Protein AF-A0AAD3NXK5-F1 (afdb_monomer_lite)

pLDDT: mean 83.73, std 14.08, range [37.53, 97.31]

Organism: NCBI:txid135740

Foldseek 3Di:
DDDDQKDQDLVVDDPVCSVQWDQDPVRITGGNDPPPCVPPVNVVVVVVVVVVVVVVVVVVVVVVVVVVVVVPDDPPDDPVVVVCCVPDDDPVVVVVVVVVVVVVVVVVVVVVVVVVVVVVVVVCVVVVVVVFLVQLLVQLLVLCVVLQFDPVCSVVVSVVCSVQWGWDADPVRDIAIWGQDPVGTHRSNVVVNVCCVPVVVVRGDDPPDDPPPDPPPPDPDDDDQFDCPDDPVSVVSNCCVVPVVVVD

Sequence (248 aa):
MAIKSTYASADDIPEALKDLYSEAPDGRFVLDIEDIDAHPKVRGVITANNENKRKAQERLAKIEEYEAKLASLPEDFDADEWERLKSGATPDEQIQTLRDQHARAIEAIKAKAKADADALTAQIAERDGYIDATTRDAALAAALDEAGFDPIHKPMLAKFLADQIKVKRTDDGKRVAFADTDLGEVSPLDFVKDFAGKAGKAYLAKATGPAATGSDRPGHRGQPQGDFGGSKEDRTKAIAARFPELGR

Secondary structure (DSSP, 8-state):
-PPPSEESSGGGS-GGGGGGEEE-TTS-EEE--TTGGGSHHHHHHHHHHHHHHHHHHHHHHHHHHHHHHHHHS-TT--HHHHHHHHHSS-HHHHHHHHHHHHHHHHHHHHHHHHHHHHHHHHHHHHHHHHHHHHHHHHHHHHHHHHTTB-TTTHHHHHHHHGGGEEEEE-TTS-EEEEEEETTEEE-HHHHHHHHHHTTTGGGBPP--SS-----------------TTS-HHHHHHHHHHH-GGG--

Structure (mmCIF, N/CA/C/O backbone):
data_AF-A0AAD3NXK5-F1
#
_entry.id   AF-A0AAD3NXK5-F1
#
loop_
_atom_site.group_PDB
_atom_site.id
_atom_site.type_symbol
_atom_site.label_atom_id
_atom_site.label_alt_id
_atom_site.label_comp_id
_atom_site.label_asym_id
_atom_site.label_entity_id
_atom_site.label_seq_id
_atom_site.pdbx_PDB_ins_code
_atom_site.Cartn_x
_atom_site.Cartn_y
_atom_site.Cartn_z
_atom_site.occupancy
_atom_site.B_iso_or_equiv
_atom_site.auth_seq_id
_atom_site.auth_comp_id
_atom_site.auth_asym_id
_atom_site.auth_atom_id
_atom_site.pdbx_PDB_model_num
ATOM 1 N N . MET A 1 1 ? -39.322 3.553 98.786 1.00 59.75 1 MET A N 1
ATOM 2 C CA . MET A 1 1 ? -38.023 4.083 98.315 1.00 59.75 1 MET A CA 1
ATOM 3 C C . MET A 1 1 ? -37.764 3.541 96.922 1.00 59.75 1 MET A C 1
ATOM 5 O O . MET A 1 1 ? -38.090 2.385 96.692 1.00 59.75 1 MET A O 1
ATOM 9 N N . ALA A 1 2 ? -37.237 4.353 96.006 1.00 72.69 2 ALA A N 1
ATOM 10 C CA . ALA A 1 2 ? -36.817 3.887 94.686 1.00 72.69 2 ALA A CA 1
ATOM 11 C C . ALA A 1 2 ? -35.314 3.573 94.724 1.00 72.69 2 ALA A C 1
ATOM 13 O O . ALA A 1 2 ? -34.529 4.423 95.139 1.00 72.69 2 ALA A O 1
ATOM 14 N N . ILE A 1 3 ? -34.932 2.360 94.323 1.00 83.62 3 ILE A N 1
ATOM 15 C CA . ILE A 1 3 ? -33.530 1.950 94.181 1.00 83.62 3 ILE A CA 1
ATOM 16 C C . ILE A 1 3 ? -33.015 2.509 92.846 1.00 83.62 3 ILE A C 1
ATOM 18 O O . ILE A 1 3 ? -33.687 2.365 91.823 1.00 83.62 3 ILE A O 1
ATOM 22 N N . LYS A 1 4 ? -31.859 3.187 92.844 1.00 86.31 4 LYS A N 1
ATOM 23 C CA . LYS A 1 4 ? -31.250 3.713 91.609 1.00 86.31 4 LYS A CA 1
ATOM 24 C C . LYS A 1 4 ? -30.480 2.605 90.894 1.00 86.31 4 LYS A C 1
ATOM 26 O O . LYS A 1 4 ? -29.799 1.821 91.536 1.00 86.31 4 LYS A O 1
ATOM 31 N N . SER A 1 5 ? -30.524 2.560 89.568 1.00 84.31 5 SER A N 1
ATOM 32 C CA . SER A 1 5 ? -29.776 1.557 88.795 1.00 84.31 5 SER A CA 1
ATOM 33 C C . SER A 1 5 ? -28.261 1.786 88.797 1.00 84.31 5 SER A C 1
ATOM 35 O O . SER A 1 5 ? -27.508 0.835 88.619 1.00 84.31 5 SER A O 1
ATOM 37 N N . THR A 1 6 ? -27.811 3.033 88.975 1.00 89.44 6 THR A N 1
ATOM 38 C CA . THR A 1 6 ? -26.390 3.411 88.923 1.00 89.44 6 THR A CA 1
ATOM 39 C C . THR A 1 6 ? -26.058 4.553 89.885 1.00 89.44 6 THR A C 1
ATOM 41 O O . THR A 1 6 ? -26.859 5.484 90.021 1.00 89.44 6 THR A O 1
ATOM 44 N N . TYR A 1 7 ? -24.850 4.535 90.447 1.00 90.00 7 TYR A N 1
ATOM 45 C CA . TYR A 1 7 ? -24.244 5.607 91.242 1.00 90.00 7 TYR A CA 1
ATOM 46 C C . TYR A 1 7 ? -22.877 6.010 90.678 1.00 90.00 7 TYR A C 1
ATOM 48 O O . TYR A 1 7 ? -22.187 5.205 90.054 1.00 90.00 7 TYR A O 1
ATOM 56 N N . ALA A 1 8 ? -22.504 7.275 90.878 1.00 87.62 8 ALA A N 1
ATOM 57 C CA . ALA A 1 8 ? -21.222 7.816 90.424 1.00 87.62 8 ALA A CA 1
ATOM 58 C C . ALA A 1 8 ? -20.088 7.614 91.445 1.00 87.62 8 ALA A C 1
ATOM 60 O O . ALA A 1 8 ? -18.927 7.634 91.059 1.00 87.62 8 ALA A O 1
ATOM 61 N N . SER A 1 9 ? -20.418 7.417 92.726 1.00 86.62 9 SER A N 1
ATOM 62 C CA . SER A 1 9 ? -19.473 7.165 93.818 1.00 86.62 9 SER A CA 1
ATOM 63 C C . SER A 1 9 ? -20.056 6.150 94.807 1.00 86.62 9 SER A C 1
ATOM 65 O O . SER A 1 9 ? -21.275 6.097 94.989 1.00 86.62 9 SER A O 1
ATOM 67 N N . ALA A 1 10 ? -19.193 5.372 95.469 1.00 83.19 10 ALA A N 1
ATOM 68 C CA . ALA A 1 10 ? -19.579 4.404 96.499 1.00 83.19 10 ALA A CA 1
ATOM 69 C C . ALA A 1 10 ? -20.210 5.071 97.735 1.00 83.19 10 ALA A C 1
ATOM 71 O O . ALA A 1 10 ? -21.041 4.464 98.414 1.00 83.19 10 ALA A O 1
ATOM 72 N N . ASP A 1 11 ? -19.835 6.322 98.015 1.00 86.81 11 ASP A N 1
ATOM 73 C CA . ASP A 1 11 ? -20.327 7.084 99.169 1.00 86.81 11 ASP A CA 1
ATOM 74 C C . ASP A 1 11 ? -21.786 7.533 99.003 1.00 86.81 11 ASP A C 1
ATOM 76 O O . ASP A 1 11 ? -22.493 7.733 99.989 1.00 86.81 11 ASP A O 1
ATOM 80 N N . ASP A 1 12 ? -22.266 7.628 97.758 1.00 85.31 12 ASP A N 1
ATOM 81 C CA . ASP A 1 12 ? -23.649 8.003 97.446 1.00 85.31 12 ASP A CA 1
ATOM 82 C C . ASP A 1 12 ? -24.636 6.829 97.611 1.00 85.31 12 ASP A C 1
ATOM 84 O O . ASP A 1 12 ? -25.857 7.017 97.517 1.00 85.31 12 ASP A O 1
ATOM 88 N N . ILE A 1 13 ? -24.122 5.612 97.831 1.00 86.44 13 ILE A N 1
ATOM 89 C CA . ILE A 1 13 ? -24.913 4.391 97.993 1.00 86.44 13 ILE A CA 1
ATOM 90 C C . ILE A 1 13 ? -25.289 4.238 99.475 1.00 86.44 13 ILE A C 1
ATOM 92 O O . ILE A 1 13 ? -24.399 4.174 100.329 1.00 86.44 13 ILE A O 1
ATOM 96 N N . PRO A 1 14 ? -26.588 4.129 99.815 1.00 88.88 14 PRO A N 1
ATOM 97 C CA . PRO A 1 14 ? -27.009 3.840 101.184 1.00 88.88 14 PRO A CA 1
ATOM 98 C C . PRO A 1 14 ? -26.324 2.572 101.714 1.00 88.88 14 PRO A C 1
ATOM 100 O O . PRO A 1 14 ? -26.347 1.551 101.031 1.00 88.88 14 PRO A O 1
ATOM 103 N N . GLU A 1 15 ? -25.751 2.609 102.925 1.00 83.81 15 GLU A N 1
ATOM 104 C CA . GLU A 1 15 ? -24.940 1.497 103.467 1.00 83.81 15 GLU A CA 1
ATOM 105 C C . GLU A 1 15 ? -25.643 0.137 103.412 1.00 83.81 15 GLU A C 1
ATOM 107 O O . GLU A 1 15 ? -25.019 -0.855 103.057 1.00 83.81 15 GLU A O 1
ATOM 112 N N . ALA A 1 16 ? -26.954 0.102 103.668 1.00 84.25 16 ALA A N 1
ATOM 113 C CA . ALA A 1 16 ? -27.759 -1.119 103.630 1.00 84.25 16 ALA A CA 1
ATOM 114 C C . ALA A 1 16 ? -27.880 -1.770 102.235 1.00 84.25 16 ALA A C 1
ATOM 116 O O . ALA A 1 16 ? -28.416 -2.869 102.128 1.00 84.25 16 ALA A O 1
ATOM 117 N N . LEU A 1 17 ? -27.453 -1.084 101.170 1.00 84.94 17 LEU A N 1
ATOM 118 C CA . LEU A 1 17 ? -27.553 -1.542 99.783 1.00 84.94 17 LEU A CA 1
ATOM 119 C C . LEU A 1 17 ? -26.186 -1.694 99.100 1.00 84.94 17 LEU A C 1
ATOM 121 O O . LEU A 1 17 ? -26.169 -2.136 97.958 1.00 84.94 17 LEU A O 1
ATOM 125 N N . LYS A 1 18 ? -25.063 -1.349 99.753 1.00 84.38 18 LYS A N 1
ATOM 126 C CA . LYS A 1 18 ? -23.717 -1.365 99.138 1.00 84.38 18 LYS A CA 1
ATOM 127 C C . LYS A 1 18 ? -23.333 -2.731 98.564 1.00 84.38 18 LYS A C 1
ATOM 129 O O . LYS A 1 18 ? -22.793 -2.779 97.466 1.00 84.38 18 LYS A O 1
ATOM 134 N N . ASP A 1 19 ? -23.703 -3.811 99.247 1.00 88.00 19 ASP A N 1
ATOM 135 C CA . ASP A 1 19 ? -23.405 -5.187 98.823 1.00 88.00 19 ASP A CA 1
ATOM 136 C C . ASP A 1 19 ? -24.136 -5.609 97.534 1.00 88.00 19 ASP A C 1
ATOM 138 O O . ASP A 1 19 ? -23.777 -6.610 96.924 1.00 88.00 19 ASP A O 1
ATOM 142 N N . LEU A 1 20 ? -25.160 -4.857 97.110 1.00 86.94 20 LEU A N 1
ATOM 143 C CA . LEU A 1 20 ? -25.935 -5.127 95.895 1.00 86.94 20 LEU A CA 1
ATOM 144 C C . LEU A 1 20 ? -25.393 -4.384 94.662 1.00 86.94 20 LEU A C 1
ATOM 146 O O . LEU A 1 20 ? -26.018 -4.444 93.608 1.00 86.94 20 LEU A O 1
ATOM 150 N N . TYR A 1 21 ? -24.290 -3.635 94.768 1.00 90.50 21 TYR A N 1
ATOM 151 C CA . TYR A 1 21 ? -23.709 -2.886 93.648 1.00 90.50 21 TYR A CA 1
ATOM 152 C C . TYR A 1 21 ? -22.288 -3.356 93.338 1.00 90.50 21 TYR A C 1
ATOM 154 O O . TYR A 1 21 ? -21.453 -3.484 94.228 1.00 90.50 21 TYR A O 1
ATOM 162 N N . SER A 1 22 ? -21.996 -3.520 92.048 1.00 89.81 22 SER A N 1
ATOM 163 C CA . SER A 1 22 ? -20.664 -3.838 91.523 1.00 89.81 22 SER A CA 1
ATOM 164 C C . SER A 1 22 ? -20.056 -2.637 90.791 1.00 89.81 22 SER A C 1
ATOM 166 O O . SER A 1 22 ? -20.777 -1.882 90.130 1.00 89.81 22 SER A O 1
ATOM 168 N N . GLU A 1 23 ? -18.738 -2.457 90.881 1.00 90.75 23 GLU A N 1
ATOM 169 C CA . GLU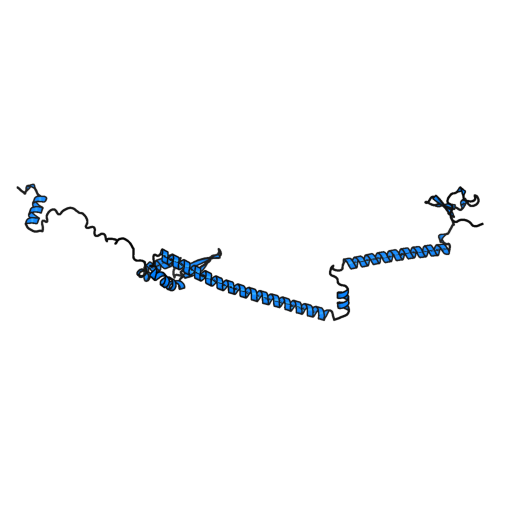 A 1 23 ? -18.017 -1.428 90.124 1.00 90.75 23 GLU A CA 1
ATOM 170 C C . GLU A 1 23 ? -17.860 -1.851 88.653 1.00 90.75 23 GLU A C 1
ATOM 172 O O . GLU A 1 23 ? -17.304 -2.906 88.342 1.00 90.75 23 GLU A O 1
ATOM 177 N N . ALA A 1 24 ? -18.372 -1.029 87.737 1.00 86.44 24 ALA A N 1
ATOM 178 C CA . ALA A 1 24 ? -18.244 -1.222 86.301 1.00 86.44 24 ALA A CA 1
ATOM 179 C C . ALA A 1 24 ? -16.900 -0.668 85.778 1.00 86.44 24 ALA A C 1
ATOM 181 O O . ALA A 1 24 ? -16.322 0.232 86.389 1.00 86.44 24 ALA A O 1
ATOM 182 N N . PRO A 1 25 ? -16.408 -1.131 84.609 1.00 86.06 25 PRO A N 1
ATOM 183 C CA . PRO A 1 25 ? -15.109 -0.715 84.058 1.00 86.06 25 PRO A CA 1
ATOM 184 C C . PRO A 1 25 ? -14.945 0.790 83.791 1.00 86.06 25 PRO A C 1
ATOM 186 O O . PRO A 1 25 ? -13.834 1.258 83.564 1.00 86.06 25 PRO A O 1
ATOM 189 N N . ASP A 1 26 ? -16.041 1.545 83.773 1.00 84.62 26 ASP A N 1
ATOM 190 C CA . ASP A 1 26 ? -16.066 2.996 83.592 1.00 84.62 26 ASP A CA 1
ATOM 191 C C . ASP A 1 26 ? -16.072 3.780 84.921 1.00 84.62 26 ASP A C 1
ATOM 193 O O . ASP A 1 26 ? -16.275 4.995 84.911 1.00 84.62 26 ASP A O 1
ATOM 197 N N . GLY A 1 27 ? -15.845 3.100 86.053 1.00 84.19 27 GLY A N 1
ATOM 198 C CA . GLY A 1 27 ? -15.751 3.686 87.394 1.00 84.19 27 GLY A CA 1
ATOM 199 C C . GLY A 1 27 ? -17.100 4.007 88.047 1.00 84.19 27 GLY A C 1
ATOM 200 O O . GLY A 1 27 ? -17.136 4.686 89.071 1.00 84.19 27 GLY A O 1
ATOM 201 N N . ARG A 1 28 ? -18.224 3.565 87.462 1.00 89.31 28 ARG A N 1
ATOM 202 C CA . ARG A 1 28 ? -19.571 3.724 88.041 1.00 89.31 28 ARG A CA 1
ATOM 203 C C . ARG A 1 28 ? -19.987 2.481 88.821 1.00 89.31 28 ARG A C 1
ATOM 205 O O . ARG A 1 28 ? -19.632 1.368 88.458 1.00 89.31 28 ARG A O 1
ATOM 212 N N . PHE A 1 29 ? -20.827 2.655 89.837 1.00 88.81 29 PHE A N 1
ATOM 213 C CA . PHE A 1 29 ? -21.397 1.545 90.605 1.00 88.81 29 PHE A CA 1
ATOM 214 C C . PHE A 1 29 ? -22.769 1.177 90.041 1.00 88.81 29 PHE A C 1
ATOM 216 O O . PHE A 1 29 ? -23.682 2.007 90.033 1.00 88.81 29 PHE A O 1
ATOM 223 N N . VAL A 1 30 ? -22.924 -0.052 89.552 1.00 89.38 30 VAL A N 1
ATOM 224 C CA . VAL A 1 30 ? -24.146 -0.554 88.906 1.00 89.38 30 VAL A CA 1
ATOM 225 C C . VAL A 1 30 ? -24.790 -1.609 89.796 1.00 89.38 30 VAL A C 1
ATOM 227 O O . VAL A 1 30 ? -24.086 -2.414 90.397 1.00 89.38 30 VAL A O 1
ATOM 230 N N . LEU A 1 31 ? -26.119 -1.574 89.900 1.00 88.88 31 LEU A N 1
ATOM 231 C CA . LEU A 1 31 ? -26.882 -2.553 90.672 1.00 88.88 31 LEU A CA 1
ATOM 232 C C . LEU A 1 31 ? -26.683 -3.949 90.064 1.00 88.88 31 LEU A C 1
ATOM 234 O O . LEU A 1 31 ? -27.050 -4.169 88.907 1.00 88.88 31 LEU A O 1
ATOM 238 N N . ASP A 1 32 ? -26.118 -4.860 90.847 1.00 86.44 32 ASP A N 1
ATOM 239 C CA . ASP A 1 32 ? -25.864 -6.243 90.466 1.00 86.44 32 ASP A CA 1
ATOM 240 C C . ASP A 1 32 ? -27.128 -7.070 90.726 1.00 86.44 32 ASP A C 1
ATOM 242 O O . ASP A 1 32 ? -27.496 -7.367 91.865 1.00 86.44 32 ASP A O 1
ATOM 246 N N . ILE A 1 33 ? -27.871 -7.342 89.653 1.00 83.81 33 ILE A N 1
ATOM 247 C CA . ILE A 1 33 ? -29.109 -8.120 89.699 1.00 83.81 33 ILE A CA 1
ATOM 248 C C . ILE A 1 33 ? -28.807 -9.506 89.138 1.00 83.81 33 ILE A C 1
ATOM 250 O O . ILE A 1 33 ? -28.573 -9.656 87.936 1.00 83.81 33 ILE A O 1
ATOM 254 N N . GLU A 1 34 ? -28.895 -10.517 90.000 1.00 80.88 34 GLU A N 1
ATOM 255 C CA . GLU A 1 34 ? -28.838 -11.919 89.591 1.00 80.88 34 GLU A CA 1
ATOM 256 C C . GLU A 1 34 ? -29.950 -12.220 88.568 1.00 80.88 34 GLU A C 1
ATOM 258 O O . GLU A 1 34 ? -31.084 -11.749 88.692 1.00 80.88 34 GLU A O 1
ATOM 263 N N . ASP A 1 35 ? -29.614 -12.969 87.516 1.00 81.81 35 ASP A N 1
ATOM 264 C CA . ASP A 1 35 ? -30.526 -13.339 86.427 1.00 81.81 35 ASP A CA 1
ATOM 265 C C . ASP A 1 35 ? -31.182 -12.162 85.671 1.00 81.81 35 ASP A C 1
ATOM 267 O O . ASP A 1 35 ? -32.254 -12.309 85.068 1.00 81.81 35 ASP A O 1
ATOM 271 N N . ILE A 1 36 ? -30.535 -10.990 85.615 1.00 81.81 36 ILE A N 1
ATOM 272 C CA . ILE A 1 36 ? -31.040 -9.839 84.842 1.00 81.81 36 ILE A CA 1
ATOM 273 C C . ILE A 1 36 ? -31.304 -10.181 83.365 1.00 81.81 36 ILE A C 1
ATOM 275 O O . ILE A 1 36 ? -32.253 -9.667 82.767 1.00 81.81 36 ILE A O 1
ATOM 279 N N . ASP A 1 37 ? -30.544 -11.117 82.798 1.00 79.19 37 ASP A N 1
ATOM 280 C CA . ASP A 1 37 ? -30.716 -11.611 81.429 1.00 79.19 37 ASP A CA 1
ATOM 281 C C . ASP A 1 37 ? -32.006 -12.432 81.239 1.00 79.19 37 ASP A C 1
ATOM 283 O O . ASP A 1 37 ? -32.586 -12.449 80.146 1.00 79.19 37 ASP A O 1
ATOM 287 N N . ALA A 1 38 ? -32.506 -13.074 82.302 1.00 81.56 38 ALA A N 1
ATOM 288 C CA . ALA A 1 38 ? -33.772 -13.806 82.297 1.00 81.56 38 ALA A CA 1
ATOM 289 C C . ALA A 1 38 ? -34.990 -12.879 82.470 1.00 81.56 38 ALA A C 1
ATOM 291 O O . ALA A 1 38 ? -36.127 -13.294 82.212 1.00 81.56 38 ALA A O 1
ATOM 292 N N . HIS A 1 39 ? -34.778 -11.613 82.852 1.00 83.12 39 HIS A N 1
ATOM 293 C CA . HIS A 1 39 ? -35.858 -10.653 83.042 1.00 83.12 39 HIS A CA 1
ATOM 294 C C . HIS A 1 39 ? -36.613 -10.407 81.715 1.00 83.12 39 HIS A C 1
ATOM 296 O O . HIS A 1 39 ? -35.991 -10.046 80.707 1.00 83.12 39 HIS A O 1
ATOM 302 N N . PRO A 1 40 ? -37.962 -10.501 81.676 1.00 83.44 40 PRO A N 1
ATOM 303 C CA . PRO A 1 40 ? -38.738 -10.444 80.430 1.00 83.44 40 PRO A CA 1
ATOM 304 C C . PRO A 1 40 ? -38.468 -9.213 79.552 1.00 83.44 40 PRO A C 1
ATOM 306 O O . PRO A 1 40 ? -38.480 -9.306 78.325 1.00 83.44 40 PRO A O 1
ATOM 309 N N . LYS A 1 41 ? -38.189 -8.056 80.171 1.00 82.56 41 LYS A N 1
ATOM 310 C CA . LYS A 1 41 ? -37.876 -6.811 79.445 1.00 82.56 41 LYS A CA 1
ATOM 311 C C . LYS A 1 41 ? -36.455 -6.776 78.868 1.00 82.56 41 LYS A C 1
ATOM 313 O O . LYS A 1 41 ? -36.255 -6.147 77.836 1.00 82.56 41 LYS A O 1
ATOM 318 N N . VAL A 1 42 ? -35.488 -7.439 79.504 1.00 85.12 42 VAL A N 1
ATOM 319 C CA . VAL A 1 42 ? -34.075 -7.458 79.075 1.00 85.12 42 VAL A CA 1
ATOM 320 C C . VAL A 1 42 ? -33.871 -8.524 78.004 1.00 85.12 42 VAL A C 1
ATOM 322 O O . VAL A 1 42 ? -33.290 -8.247 76.955 1.00 85.12 42 VAL A O 1
ATOM 325 N N . ARG A 1 43 ? -34.483 -9.700 78.184 1.00 87.00 43 ARG A N 1
ATOM 326 C CA . ARG A 1 43 ? -34.476 -10.789 77.201 1.00 87.00 43 ARG A CA 1
ATOM 327 C C . ARG A 1 43 ? -34.964 -10.349 75.818 1.00 87.00 43 ARG A C 1
ATOM 329 O O . ARG A 1 43 ? -34.391 -10.754 74.805 1.00 87.00 43 ARG A O 1
ATOM 336 N N . GLY A 1 44 ? -35.992 -9.497 75.763 1.00 87.94 44 GLY A N 1
ATOM 337 C CA . GLY A 1 44 ? -36.482 -8.913 74.511 1.00 87.94 44 GLY A CA 1
ATOM 338 C C . GLY A 1 44 ? -35.431 -8.048 73.807 1.00 87.94 44 GLY A C 1
ATOM 339 O O . GLY A 1 44 ? -35.243 -8.170 72.598 1.00 87.94 44 GLY A O 1
ATOM 340 N N . VAL A 1 45 ? -34.691 -7.234 74.566 1.00 86.88 45 VAL A N 1
ATOM 341 C CA . VAL A 1 45 ? -33.614 -6.377 74.045 1.00 86.88 45 VAL A CA 1
ATOM 342 C C . VAL A 1 45 ? -32.422 -7.208 73.573 1.00 86.88 45 VAL A C 1
ATOM 344 O O . VAL A 1 45 ? -31.912 -6.956 72.484 1.00 86.88 45 VAL A O 1
ATOM 347 N N . ILE A 1 46 ? -32.014 -8.231 74.330 1.00 87.38 46 ILE A N 1
ATOM 348 C CA . ILE A 1 46 ? -30.929 -9.148 73.940 1.00 87.38 46 ILE A CA 1
ATOM 349 C C . ILE A 1 46 ? -31.289 -9.873 72.641 1.00 87.38 46 ILE A C 1
ATOM 351 O O . ILE A 1 46 ? -30.499 -9.895 71.698 1.00 87.38 46 ILE A O 1
ATOM 355 N N . THR A 1 47 ? -32.511 -10.407 72.558 1.00 88.31 47 THR A N 1
ATOM 356 C CA . THR A 1 47 ? -33.000 -11.105 71.360 1.00 88.31 47 THR A CA 1
ATOM 357 C C . THR A 1 47 ? -33.025 -10.168 70.151 1.00 88.31 47 THR A C 1
ATOM 359 O O . THR A 1 47 ? -32.520 -10.525 69.089 1.00 88.31 47 THR A O 1
ATOM 362 N N . ALA A 1 48 ? -33.541 -8.946 70.312 1.00 88.50 48 ALA A N 1
ATOM 363 C CA . ALA A 1 48 ? -33.561 -7.948 69.245 1.00 88.50 48 ALA A CA 1
ATOM 364 C C . ALA A 1 48 ? -32.149 -7.512 68.816 1.00 88.50 48 ALA A C 1
ATOM 366 O O . ALA A 1 48 ? -31.896 -7.337 67.627 1.00 88.50 48 ALA A O 1
ATOM 367 N N . ASN A 1 49 ? -31.214 -7.363 69.758 1.00 92.00 49 ASN A N 1
ATOM 368 C CA . ASN A 1 49 ? -29.826 -7.008 69.463 1.00 92.00 49 ASN A CA 1
ATOM 369 C C . ASN A 1 49 ? -29.123 -8.123 68.675 1.00 92.00 49 ASN A C 1
ATOM 371 O O . ASN A 1 49 ? -28.517 -7.851 67.641 1.00 92.00 49 ASN A O 1
ATOM 375 N N . ASN A 1 50 ? -29.276 -9.377 69.104 1.00 91.94 50 ASN A N 1
ATOM 376 C CA . ASN A 1 50 ? -28.717 -10.533 68.404 1.00 91.94 50 ASN A CA 1
ATOM 377 C C . ASN A 1 50 ? -29.297 -10.671 66.991 1.00 91.94 50 ASN A C 1
ATOM 379 O O . ASN A 1 50 ? -28.552 -10.886 66.036 1.00 91.94 50 ASN A O 1
ATOM 383 N N . GLU A 1 51 ? -30.603 -10.458 66.836 1.00 93.44 51 GLU A N 1
ATOM 384 C CA . GLU A 1 51 ? -31.256 -10.462 65.528 1.00 93.44 51 GLU A CA 1
ATOM 385 C C . GLU A 1 51 ? -30.774 -9.310 64.633 1.00 93.44 51 GLU A C 1
ATOM 387 O O . GLU A 1 51 ? -30.552 -9.494 63.436 1.00 93.44 51 GLU A O 1
ATOM 392 N N . ASN A 1 52 ? -30.550 -8.123 65.201 1.00 92.94 52 ASN A N 1
ATOM 393 C CA . ASN A 1 52 ? -29.994 -6.988 64.466 1.00 92.94 52 ASN A CA 1
ATOM 394 C C . ASN A 1 52 ? -28.545 -7.238 64.037 1.00 92.94 52 ASN A C 1
ATOM 396 O O . ASN A 1 52 ? -28.198 -6.934 62.898 1.00 92.94 52 ASN A O 1
ATOM 400 N N . LYS A 1 53 ? -27.715 -7.831 64.904 1.00 93.88 53 LYS A N 1
ATOM 401 C CA . LYS A 1 53 ? -26.346 -8.247 64.563 1.00 93.88 53 LYS A CA 1
ATOM 402 C C . LYS A 1 53 ? -26.347 -9.267 63.427 1.00 93.88 53 LYS A C 1
ATOM 404 O O . LYS A 1 53 ? -25.614 -9.088 62.459 1.00 93.88 53 LYS A O 1
ATOM 409 N N . ARG A 1 54 ? -27.223 -10.273 63.501 1.00 94.31 54 ARG A N 1
ATOM 410 C CA . ARG A 1 54 ? -27.406 -11.278 62.446 1.00 94.31 54 ARG A CA 1
ATOM 411 C C . ARG A 1 54 ? -27.795 -10.626 61.117 1.00 94.31 54 ARG A C 1
ATOM 413 O O . ARG A 1 54 ? -27.131 -10.843 60.111 1.00 94.31 54 ARG A O 1
ATOM 420 N N . LYS A 1 55 ? -28.806 -9.750 61.117 1.00 93.88 55 LYS A N 1
ATOM 421 C CA . LYS A 1 55 ? -29.230 -9.007 59.916 1.00 93.88 55 LYS A CA 1
ATOM 422 C C . LYS A 1 55 ? -28.139 -8.092 59.366 1.00 93.88 55 LYS A C 1
ATOM 424 O O . LYS A 1 55 ? -28.047 -7.929 58.153 1.00 93.88 55 LYS A O 1
ATOM 429 N N . ALA A 1 56 ? -27.341 -7.468 60.230 1.00 92.56 56 ALA A N 1
ATOM 430 C CA . ALA A 1 56 ? -26.224 -6.633 59.804 1.00 92.56 56 ALA A CA 1
ATOM 431 C C . ALA A 1 56 ? -25.157 -7.469 59.082 1.00 92.56 56 ALA A C 1
ATOM 433 O O . ALA A 1 56 ? -24.732 -7.085 57.996 1.00 92.56 56 ALA A O 1
ATOM 434 N N . GLN A 1 57 ? -24.801 -8.637 59.625 1.00 94.00 57 GLN A N 1
ATOM 435 C CA . GLN A 1 57 ? -23.877 -9.577 58.982 1.00 94.00 57 GLN A CA 1
ATOM 436 C C . GLN A 1 57 ? -24.419 -10.095 57.643 1.00 94.00 57 GLN A C 1
ATOM 438 O O . GLN A 1 57 ? -23.694 -10.104 56.654 1.00 94.00 57 GLN A O 1
ATOM 443 N N . GLU A 1 58 ? -25.705 -10.449 57.569 1.00 93.50 58 GLU A N 1
ATOM 444 C CA . GLU A 1 58 ? -26.338 -10.872 56.311 1.00 93.50 58 GLU A CA 1
ATOM 445 C C . GLU A 1 58 ? -26.329 -9.774 55.243 1.00 93.50 58 GLU A C 1
ATOM 447 O O . GLU A 1 58 ? -26.152 -10.056 54.059 1.00 93.50 58 GLU A O 1
ATOM 452 N N . ARG A 1 59 ? -26.544 -8.515 55.639 1.00 93.12 59 ARG A N 1
ATOM 453 C CA . ARG A 1 59 ? -26.469 -7.376 54.715 1.00 93.12 59 ARG A CA 1
ATOM 454 C C . ARG A 1 59 ? -25.045 -7.146 54.236 1.00 93.12 59 ARG A C 1
ATOM 456 O O . ARG A 1 59 ? -24.873 -6.900 53.051 1.00 93.12 59 ARG A O 1
ATOM 463 N N . LEU A 1 60 ? -24.061 -7.253 55.128 1.00 93.50 60 LEU A N 1
ATOM 464 C CA . LEU A 1 60 ? -22.650 -7.116 54.775 1.00 93.50 60 LEU A CA 1
ATOM 465 C C . LEU A 1 60 ? -22.245 -8.175 53.742 1.00 93.50 60 LEU A C 1
ATOM 467 O O . LEU A 1 60 ? -21.745 -7.823 52.682 1.00 93.50 60 LEU A O 1
ATOM 471 N N . ALA A 1 61 ? -22.587 -9.444 53.988 1.00 92.69 61 ALA A N 1
ATOM 472 C CA . ALA A 1 61 ? -22.307 -10.534 53.056 1.00 92.69 61 ALA A CA 1
ATOM 473 C C . ALA A 1 61 ? -22.966 -10.317 51.680 1.00 92.69 61 ALA A C 1
ATOM 475 O O . ALA A 1 61 ? -22.361 -10.587 50.649 1.00 92.69 61 ALA A O 1
ATOM 476 N N . LYS A 1 62 ? -24.196 -9.782 51.646 1.00 92.19 62 LYS A N 1
ATOM 477 C CA . LYS A 1 62 ? -24.870 -9.429 50.385 1.00 92.19 62 LYS A CA 1
ATOM 478 C C . LYS A 1 62 ? -24.206 -8.261 49.662 1.00 92.19 62 LYS A C 1
ATOM 480 O O . LYS A 1 62 ? -24.183 -8.261 48.439 1.00 92.19 62 LYS A O 1
ATOM 485 N N . ILE A 1 63 ? -23.712 -7.264 50.395 1.00 91.06 63 ILE A N 1
ATOM 486 C CA . ILE A 1 63 ? -22.975 -6.141 49.806 1.00 91.06 63 ILE A CA 1
ATOM 487 C C . ILE A 1 63 ? -21.691 -6.661 49.166 1.00 91.06 63 ILE A C 1
ATOM 489 O O . ILE A 1 63 ? -21.484 -6.404 47.989 1.00 91.06 63 ILE A O 1
ATOM 493 N N . GLU A 1 64 ? -20.908 -7.468 49.884 1.00 91.12 64 GLU A N 1
ATOM 494 C CA . GLU A 1 64 ? -19.687 -8.086 49.350 1.00 91.12 64 GLU A CA 1
ATOM 495 C C . GLU A 1 64 ? -19.982 -8.947 48.110 1.00 91.12 64 GLU A C 1
ATOM 497 O O . GLU A 1 64 ? -19.271 -8.875 47.109 1.00 91.12 64 GLU A O 1
ATOM 502 N N . GLU A 1 65 ? -21.074 -9.718 48.128 1.00 91.06 65 GLU A N 1
ATOM 503 C CA . GLU A 1 65 ? -21.518 -10.497 46.969 1.00 91.06 65 GLU A CA 1
ATOM 504 C C . GLU A 1 65 ? -21.886 -9.602 45.770 1.00 91.06 65 GLU A C 1
ATOM 506 O O . GLU A 1 65 ? -21.540 -9.919 44.629 1.00 91.06 65 GLU A O 1
ATOM 511 N N . TYR A 1 66 ? -22.591 -8.490 45.995 1.00 89.00 66 TYR A N 1
ATOM 512 C CA . TYR A 1 66 ? -22.960 -7.559 44.926 1.00 89.00 66 TYR A CA 1
ATOM 513 C C . TYR A 1 66 ? -21.772 -6.754 44.407 1.00 89.00 66 TYR A C 1
ATOM 515 O O . TYR A 1 66 ? -21.688 -6.545 43.201 1.00 89.00 66 TYR A O 1
ATOM 523 N N . GLU A 1 67 ? -20.845 -6.354 45.271 1.00 86.25 67 GLU A N 1
ATOM 524 C CA . GLU A 1 67 ? -19.599 -5.691 44.884 1.00 86.25 67 GLU A CA 1
ATOM 525 C C . GLU A 1 67 ? -18.722 -6.621 44.044 1.00 86.25 67 GLU A C 1
ATOM 527 O O . GLU A 1 67 ? -18.236 -6.211 42.992 1.00 86.25 67 GLU A O 1
ATOM 532 N N . ALA A 1 68 ? -18.592 -7.895 44.431 1.00 87.12 68 ALA A N 1
ATOM 533 C CA . ALA A 1 68 ? -17.875 -8.890 43.637 1.00 87.12 68 ALA A CA 1
ATOM 534 C C . ALA A 1 68 ? -18.522 -9.103 42.259 1.00 87.12 68 ALA A C 1
ATOM 536 O O . ALA A 1 68 ? -17.820 -9.219 41.253 1.00 87.12 68 ALA A O 1
ATOM 537 N N . LYS A 1 69 ? -19.861 -9.115 42.193 1.00 83.06 69 LYS A N 1
ATOM 538 C CA . LYS A 1 69 ? -20.585 -9.166 40.916 1.00 83.06 69 LYS A CA 1
ATOM 539 C C . LYS A 1 69 ? -20.319 -7.911 40.091 1.00 83.06 69 LYS A C 1
ATOM 541 O O . LYS A 1 69 ? -19.907 -8.059 38.950 1.00 83.06 69 LYS A O 1
ATOM 546 N N . LEU A 1 70 ? -20.466 -6.713 40.654 1.00 81.88 70 LEU A N 1
ATOM 547 C CA . LEU A 1 70 ? -20.189 -5.438 39.978 1.00 81.88 70 LEU A CA 1
ATOM 548 C C . LEU A 1 70 ? -18.758 -5.357 39.437 1.00 81.88 70 LEU A C 1
ATOM 550 O O . LEU A 1 70 ? -18.574 -4.972 38.291 1.00 81.88 70 LEU A O 1
ATOM 554 N N . ALA A 1 71 ? -17.762 -5.789 40.211 1.00 81.88 71 ALA A N 1
ATOM 555 C CA . ALA A 1 71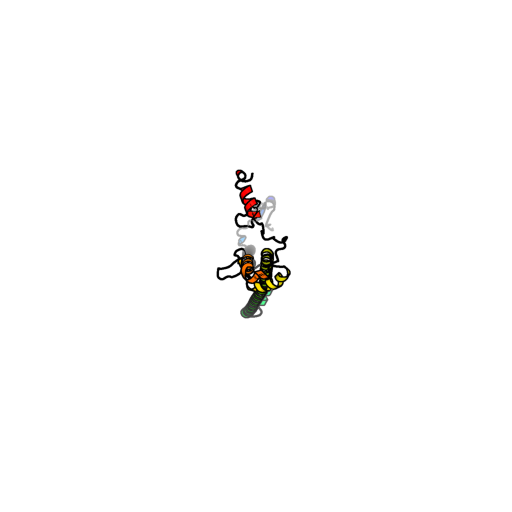 ? -16.363 -5.811 39.781 1.00 81.88 71 ALA A CA 1
ATOM 556 C C . ALA A 1 71 ? -16.087 -6.800 38.633 1.00 81.88 71 ALA A C 1
ATOM 558 O O . ALA A 1 71 ? -15.091 -6.663 37.928 1.00 81.88 71 ALA A O 1
ATOM 559 N N . SER A 1 72 ? -16.945 -7.809 38.449 1.00 79.31 72 SER A N 1
ATOM 560 C CA . SER A 1 72 ? -16.845 -8.763 37.338 1.00 79.31 72 SER A CA 1
ATOM 561 C C . SER A 1 72 ? -17.506 -8.279 36.044 1.00 79.31 72 SER A C 1
ATOM 563 O O . SER A 1 72 ? -17.322 -8.911 35.000 1.00 79.31 72 SER A O 1
ATOM 565 N N . LEU A 1 73 ? -18.285 -7.193 36.093 1.00 79.56 73 LEU A N 1
ATOM 566 C CA . LEU A 1 73 ? -18.878 -6.612 34.896 1.00 79.56 73 LEU A CA 1
ATOM 567 C C . LEU A 1 73 ? -17.803 -5.831 34.113 1.00 79.56 73 LEU A C 1
ATOM 569 O O . LEU A 1 73 ? -16.972 -5.160 34.725 1.00 79.56 73 LEU A O 1
ATOM 573 N N . PRO A 1 74 ? -17.802 -5.902 32.768 1.00 82.81 74 PRO A N 1
ATOM 574 C CA . PRO A 1 74 ? -16.940 -5.062 31.939 1.00 82.81 74 PRO A CA 1
ATOM 575 C C . PRO A 1 74 ? -17.158 -3.569 32.224 1.00 82.81 74 PRO A C 1
ATOM 577 O O . PRO A 1 74 ? -18.286 -3.161 32.492 1.00 82.81 74 PRO A O 1
ATOM 580 N N . GLU A 1 75 ? -16.105 -2.751 32.103 1.00 72.88 75 GLU A N 1
ATOM 581 C CA . GLU A 1 75 ? -16.187 -1.290 32.312 1.00 72.88 75 GLU A CA 1
ATOM 582 C C . GLU A 1 75 ? -17.200 -0.607 31.373 1.00 72.88 75 GLU A C 1
ATOM 584 O O . GLU A 1 75 ? -17.795 0.401 31.744 1.00 72.88 75 GLU A O 1
ATOM 589 N N . ASP A 1 76 ? -17.459 -1.205 30.206 1.00 74.62 76 ASP A N 1
ATOM 590 C CA . ASP A 1 76 ? -18.417 -0.726 29.202 1.00 74.62 76 ASP A CA 1
ATOM 591 C C . ASP A 1 76 ? -19.834 -1.326 29.360 1.00 74.62 76 ASP A C 1
ATOM 593 O O . ASP A 1 76 ? -20.620 -1.328 28.412 1.00 74.62 76 ASP A O 1
ATOM 597 N N . PHE A 1 77 ? -20.183 -1.910 30.514 1.00 77.88 77 PHE A N 1
ATOM 598 C CA . PHE A 1 77 ? -21.520 -2.478 30.716 1.00 77.88 77 PHE A CA 1
ATOM 599 C C . PHE A 1 77 ? -22.594 -1.385 30.836 1.00 77.88 77 PHE A C 1
ATOM 601 O O . PHE A 1 77 ? -22.638 -0.645 31.820 1.00 77.88 77 PHE A O 1
ATOM 608 N N . ASP A 1 78 ? -23.515 -1.350 29.872 1.00 78.94 78 ASP A N 1
ATOM 609 C CA . ASP A 1 78 ? -24.690 -0.477 29.878 1.00 78.94 78 ASP A CA 1
ATOM 610 C C . ASP A 1 78 ? -25.945 -1.253 30.329 1.00 78.94 78 ASP A C 1
ATOM 612 O O . ASP A 1 78 ? -26.416 -2.191 29.673 1.00 78.94 78 ASP A O 1
ATOM 616 N N . ALA A 1 79 ? -26.488 -0.862 31.486 1.00 77.06 79 ALA A N 1
ATOM 617 C CA . ALA A 1 79 ? -27.680 -1.474 32.069 1.00 77.06 79 ALA A CA 1
ATOM 618 C C . ALA A 1 79 ? -28.946 -1.217 31.232 1.00 77.06 79 ALA A C 1
ATOM 620 O O . ALA A 1 79 ? -29.799 -2.104 31.135 1.00 77.06 79 ALA A O 1
ATOM 621 N N . ASP A 1 80 ? -29.042 -0.051 30.589 1.00 73.44 80 ASP A N 1
ATOM 622 C CA . ASP A 1 80 ? -30.174 0.317 29.741 1.00 73.44 80 ASP A CA 1
ATOM 623 C C . ASP A 1 80 ? -30.125 -0.475 28.424 1.00 73.44 80 ASP A C 1
ATOM 625 O O . ASP A 1 80 ? -31.156 -0.943 27.927 1.00 73.44 80 ASP A O 1
ATOM 629 N N . GLU A 1 81 ? -28.923 -0.720 27.885 1.00 66.31 81 GLU A N 1
ATOM 630 C CA . GLU A 1 81 ? -28.730 -1.598 26.726 1.00 66.31 81 GLU A CA 1
ATOM 631 C C . GLU A 1 81 ? -29.063 -3.061 27.057 1.00 66.31 81 GLU A C 1
ATOM 633 O O . GLU A 1 81 ? -29.704 -3.747 26.253 1.00 66.31 81 GLU A O 1
ATOM 638 N N . TRP A 1 82 ? -28.723 -3.530 28.263 1.00 70.44 82 TRP A N 1
ATOM 639 C CA . TRP A 1 82 ? -29.084 -4.868 28.735 1.00 70.44 82 TRP A CA 1
ATOM 640 C C . TRP A 1 82 ? -30.597 -5.043 28.918 1.00 70.44 82 TRP A C 1
ATOM 642 O O . TRP A 1 82 ? -31.159 -6.055 28.489 1.00 70.44 82 TRP A O 1
ATOM 652 N N . GLU A 1 83 ? -31.289 -4.064 29.505 1.00 71.12 83 GLU A N 1
ATOM 653 C CA . GLU A 1 83 ? -32.750 -4.100 29.616 1.00 71.12 83 GLU A CA 1
ATOM 654 C C . GLU A 1 83 ? -33.429 -3.999 28.247 1.00 71.12 83 GLU A C 1
ATOM 656 O O . GLU A 1 83 ? -34.417 -4.701 28.005 1.00 71.12 83 GLU A O 1
ATOM 661 N N . ARG A 1 84 ? -32.872 -3.222 27.308 1.00 68.44 84 ARG A N 1
ATOM 662 C CA . ARG A 1 84 ? -33.334 -3.179 25.913 1.00 68.44 84 ARG A CA 1
ATOM 663 C C . ARG A 1 84 ? -33.179 -4.538 25.222 1.00 68.44 84 ARG A C 1
ATOM 665 O O . ARG A 1 84 ? -34.125 -5.003 24.591 1.00 68.44 84 ARG A O 1
ATOM 672 N N . LEU A 1 85 ? -32.029 -5.195 25.388 1.00 61.56 85 LEU A N 1
ATOM 673 C CA . LEU A 1 85 ? -31.746 -6.543 24.872 1.00 61.56 85 LEU A CA 1
ATOM 674 C C . LEU A 1 85 ? -32.649 -7.616 25.496 1.00 61.56 85 LEU A C 1
ATOM 676 O O . LEU A 1 85 ? -33.013 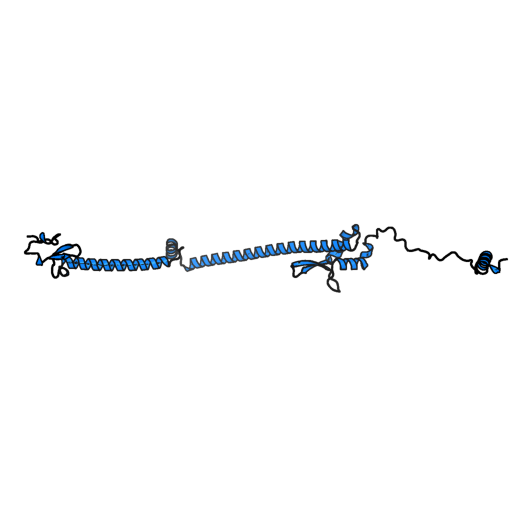-8.588 24.839 1.00 61.56 85 LEU A O 1
ATOM 680 N N . LYS A 1 86 ? -33.033 -7.443 26.763 1.00 66.06 86 LYS A N 1
ATOM 681 C CA . LYS A 1 86 ? -33.914 -8.369 27.482 1.00 66.06 86 LYS A CA 1
ATOM 682 C C . LYS A 1 86 ? -35.398 -8.166 27.157 1.00 66.06 86 LYS A C 1
ATOM 684 O O . LYS A 1 86 ? -36.172 -9.116 27.264 1.00 66.06 86 LYS A O 1
ATOM 689 N N . SER A 1 87 ? -35.802 -6.946 26.802 1.00 66.44 87 SER A N 1
ATOM 690 C CA . SER A 1 87 ? -37.207 -6.561 26.596 1.00 66.44 87 SER A CA 1
ATOM 691 C C . SER A 1 87 ? -37.653 -6.513 25.130 1.00 66.44 87 SER A C 1
ATOM 693 O O . SER A 1 87 ? -38.859 -6.518 24.880 1.00 66.44 87 SER A O 1
ATOM 695 N N . GLY A 1 88 ? -36.734 -6.511 24.155 1.00 57.03 88 GLY A N 1
ATOM 696 C CA . GLY A 1 88 ? -37.088 -6.368 22.742 1.00 57.03 88 GLY A CA 1
ATOM 697 C C . GLY A 1 88 ? -36.117 -7.038 21.766 1.00 57.03 88 GLY A C 1
ATOM 698 O O . GLY A 1 88 ? -34.963 -6.639 21.655 1.00 57.03 88 GLY A O 1
ATOM 699 N N . ALA A 1 89 ? -36.674 -7.963 20.974 1.00 51.12 89 ALA A N 1
ATOM 700 C CA . ALA A 1 89 ? -36.063 -8.847 19.971 1.00 51.12 89 ALA A CA 1
ATOM 701 C C . ALA A 1 89 ? -35.359 -10.086 20.540 1.00 51.12 89 ALA A C 1
ATOM 703 O O . ALA A 1 89 ? -34.635 -10.034 21.529 1.00 51.12 89 ALA A O 1
ATOM 704 N N . THR A 1 90 ? -35.594 -11.231 19.898 1.00 58.59 90 THR A N 1
ATOM 705 C CA . THR A 1 90 ? -34.880 -12.461 20.241 1.00 58.59 90 THR A CA 1
ATOM 706 C C . THR A 1 90 ? -33.372 -12.227 20.056 1.00 58.59 90 THR A C 1
ATOM 708 O O . THR A 1 90 ? -32.979 -11.634 19.046 1.00 58.59 90 THR A O 1
ATOM 711 N N . PRO A 1 91 ? -32.511 -12.661 21.000 1.00 60.69 91 PRO A N 1
ATOM 712 C CA . PRO A 1 91 ? -31.059 -12.493 20.894 1.00 60.69 91 PRO A CA 1
ATOM 713 C C . PRO A 1 91 ? -30.496 -12.959 19.545 1.00 60.69 91 PRO A C 1
ATOM 715 O O . PRO A 1 91 ? -29.554 -12.365 19.027 1.00 60.69 91 PRO A O 1
ATOM 718 N N . ASP A 1 92 ? -31.122 -13.967 18.937 1.00 63.84 92 ASP A N 1
ATOM 719 C CA . ASP A 1 92 ? -30.703 -14.528 17.658 1.00 63.84 92 ASP A CA 1
ATOM 720 C C . ASP A 1 92 ? -30.851 -13.551 16.480 1.00 63.84 92 ASP A C 1
ATOM 722 O O . ASP A 1 92 ? -29.923 -13.443 15.684 1.00 63.84 92 ASP A O 1
ATOM 726 N N . GLU A 1 93 ? -31.933 -12.772 16.379 1.00 69.00 93 GLU A N 1
ATOM 727 C CA . GLU A 1 93 ? -32.144 -11.848 15.249 1.00 69.00 93 GLU A CA 1
ATOM 728 C C . GLU A 1 93 ? -31.193 -10.639 15.294 1.00 69.00 93 GLU A C 1
ATOM 730 O O . GLU A 1 93 ? -30.653 -10.218 14.266 1.00 69.00 93 GLU A O 1
ATOM 735 N N . GLN A 1 94 ? -30.917 -10.094 16.483 1.00 67.00 94 GLN A N 1
ATOM 736 C CA . GLN A 1 94 ? -29.944 -9.005 16.631 1.00 67.00 94 GLN A CA 1
ATOM 737 C C . GLN A 1 94 ? -28.508 -9.492 16.406 1.00 67.00 94 GLN A C 1
ATOM 739 O O . GLN A 1 94 ? -27.745 -8.837 15.698 1.00 67.00 94 GLN A O 1
ATOM 744 N N . ILE A 1 95 ? -28.151 -10.680 16.906 1.00 73.56 95 ILE A N 1
ATOM 745 C CA . ILE A 1 95 ? -26.856 -11.307 16.606 1.00 73.56 95 ILE A CA 1
ATOM 746 C C . ILE A 1 95 ? -26.720 -11.564 15.100 1.00 73.56 95 ILE A C 1
ATOM 748 O O . ILE A 1 95 ? -25.643 -11.370 14.534 1.00 73.56 95 ILE A O 1
ATOM 752 N N . GLN A 1 96 ? -27.797 -11.974 14.432 1.00 80.25 96 GLN A N 1
ATOM 753 C CA . GLN A 1 96 ? -27.792 -12.260 13.001 1.00 80.25 96 GLN A CA 1
ATOM 754 C C . GLN A 1 96 ? -27.646 -10.985 12.164 1.00 80.25 96 GLN A C 1
ATOM 756 O O . GLN A 1 96 ? -26.806 -10.947 11.268 1.00 80.25 96 GLN A O 1
ATOM 761 N N . THR A 1 97 ? -28.338 -9.898 12.518 1.00 82.06 97 THR A N 1
ATOM 762 C CA . THR A 1 97 ? -28.135 -8.595 11.859 1.00 82.06 97 THR A CA 1
ATOM 763 C C . THR A 1 97 ? -26.733 -8.027 12.085 1.00 82.06 97 THR A C 1
ATOM 765 O O . THR A 1 97 ? -26.139 -7.515 11.134 1.00 82.06 97 THR A O 1
ATOM 768 N N . LEU A 1 98 ? -26.157 -8.166 13.286 1.00 83.75 98 LEU A N 1
ATOM 769 C CA . LEU A 1 98 ? -24.776 -7.750 13.549 1.00 83.75 98 LEU A CA 1
ATOM 770 C C . LEU A 1 98 ? -23.784 -8.575 12.716 1.00 83.75 98 LEU A C 1
ATOM 772 O O . LEU A 1 98 ? -22.880 -8.021 12.091 1.00 83.75 98 LEU A O 1
ATOM 776 N N . ARG A 1 99 ? -23.975 -9.900 12.651 1.00 83.25 99 ARG A N 1
ATOM 777 C CA . ARG A 1 99 ? -23.164 -10.799 11.813 1.00 83.25 99 ARG A CA 1
ATOM 778 C C . ARG A 1 99 ? -23.248 -10.423 10.339 1.00 83.25 99 ARG A C 1
ATOM 780 O O . ARG A 1 99 ? -22.210 -10.353 9.686 1.00 83.25 99 ARG A O 1
ATOM 787 N N . ASP A 1 100 ? -24.440 -10.124 9.836 1.00 88.81 100 ASP A N 1
ATOM 788 C CA . ASP A 1 100 ? -24.641 -9.706 8.449 1.00 88.81 100 ASP A CA 1
ATOM 789 C C . ASP A 1 100 ? -23.986 -8.348 8.160 1.00 88.81 100 ASP A C 1
ATOM 791 O O . ASP A 1 100 ? -23.386 -8.160 7.100 1.00 88.81 100 ASP A O 1
ATOM 795 N N . GLN A 1 101 ? -24.047 -7.402 9.102 1.00 88.38 101 GLN A N 1
ATOM 796 C CA . GLN A 1 101 ? -23.363 -6.111 8.989 1.00 88.38 101 GLN A CA 1
ATOM 797 C C . GLN A 1 101 ? -21.840 -6.275 8.978 1.00 88.38 101 GLN A C 1
ATOM 799 O O . GLN A 1 101 ? -21.175 -5.720 8.102 1.00 88.38 101 GLN A O 1
ATOM 804 N N . HIS A 1 102 ? -21.286 -7.080 9.888 1.00 91.44 102 HIS A N 1
ATOM 805 C CA . HIS A 1 102 ? -19.856 -7.386 9.915 1.00 91.44 102 HIS A CA 1
ATOM 806 C C . HIS A 1 102 ? -19.405 -8.125 8.654 1.00 91.44 102 HIS A C 1
ATOM 808 O O . HIS A 1 102 ? -18.372 -7.775 8.086 1.00 91.44 102 HIS A O 1
ATOM 814 N N . ALA A 1 103 ? -20.186 -9.091 8.168 1.00 92.81 103 ALA A N 1
ATOM 815 C CA . ALA A 1 103 ? -19.895 -9.796 6.924 1.00 92.81 103 ALA A CA 1
ATOM 816 C C . ALA A 1 103 ? -19.851 -8.826 5.733 1.00 92.81 103 ALA A C 1
ATOM 818 O O . ALA A 1 103 ? -18.892 -8.839 4.963 1.00 92.81 103 ALA A O 1
ATOM 819 N N . ARG A 1 104 ? -20.828 -7.914 5.620 1.00 93.19 104 ARG A N 1
ATOM 820 C CA . ARG A 1 104 ? -20.831 -6.871 4.579 1.00 93.19 104 ARG A CA 1
ATOM 821 C C . ARG A 1 104 ? -19.650 -5.914 4.711 1.00 93.19 104 ARG A C 1
ATOM 823 O O . ARG A 1 104 ? -19.056 -5.561 3.697 1.00 93.19 104 ARG A O 1
ATOM 830 N N . ALA A 1 105 ? -19.293 -5.507 5.929 1.00 92.62 105 ALA A N 1
ATOM 831 C CA . ALA A 1 105 ? -18.150 -4.632 6.169 1.00 92.62 105 ALA A CA 1
ATOM 832 C C . ALA A 1 105 ? -16.826 -5.307 5.778 1.00 92.62 105 ALA A C 1
ATOM 834 O O . ALA A 1 105 ? -15.996 -4.692 5.112 1.00 92.62 105 ALA A O 1
ATOM 835 N N . ILE A 1 106 ? -16.650 -6.586 6.125 1.00 94.19 106 ILE A N 1
ATOM 836 C CA . ILE A 1 106 ? -15.474 -7.376 5.743 1.00 94.19 106 ILE A CA 1
ATOM 837 C C . ILE A 1 106 ? -15.381 -7.499 4.221 1.00 94.19 106 ILE A C 1
ATOM 839 O O . ILE A 1 106 ? -14.314 -7.259 3.658 1.00 94.19 106 ILE A O 1
ATOM 843 N N . GLU A 1 107 ? -16.480 -7.833 3.544 1.00 95.06 107 GLU A N 1
ATOM 844 C CA . GLU A 1 107 ? -16.484 -7.940 2.083 1.00 95.06 107 GLU A CA 1
ATOM 845 C C . GLU A 1 107 ? -16.241 -6.585 1.405 1.00 95.06 107 GLU A C 1
ATOM 847 O O . GLU A 1 107 ? -15.473 -6.513 0.448 1.00 95.06 107 GLU A O 1
ATOM 852 N N . ALA A 1 108 ? -16.783 -5.488 1.943 1.00 93.81 108 ALA A N 1
ATOM 853 C CA . ALA A 1 108 ? -16.498 -4.141 1.452 1.00 93.81 108 ALA A CA 1
ATOM 854 C C . ALA A 1 108 ? -15.016 -3.762 1.619 1.00 93.81 108 ALA A C 1
ATOM 856 O O . ALA A 1 108 ? -14.418 -3.200 0.701 1.00 93.81 108 ALA A O 1
ATOM 857 N N . ILE A 1 109 ? -14.399 -4.104 2.756 1.00 95.50 109 ILE A N 1
ATOM 858 C CA . ILE A 1 109 ? -12.968 -3.873 2.999 1.00 95.50 109 ILE A CA 1
ATOM 859 C C . ILE A 1 109 ? -12.119 -4.710 2.044 1.00 95.50 109 ILE A C 1
ATOM 861 O O . ILE A 1 109 ? -11.194 -4.174 1.440 1.00 95.50 109 ILE A O 1
ATOM 865 N N . LYS A 1 110 ? -12.433 -5.998 1.860 1.00 95.50 110 LYS A N 1
ATOM 866 C CA . LYS A 1 110 ? -11.716 -6.864 0.910 1.00 95.50 110 LYS A CA 1
ATOM 867 C C . LYS A 1 110 ? -11.838 -6.352 -0.521 1.00 95.50 110 LYS A C 1
ATOM 869 O O . LYS A 1 110 ? -10.837 -6.302 -1.231 1.00 95.50 110 LYS A O 1
ATOM 874 N N . ALA A 1 111 ? -13.040 -5.953 -0.936 1.00 96.25 111 ALA A N 1
ATOM 875 C CA . ALA A 1 111 ? -13.281 -5.402 -2.263 1.00 96.25 111 ALA A CA 1
ATOM 876 C C . ALA A 1 111 ? -12.491 -4.106 -2.478 1.00 96.25 111 ALA A C 1
ATOM 878 O O . ALA A 1 111 ? -11.837 -3.955 -3.508 1.00 96.25 111 ALA A O 1
ATOM 879 N N . LYS A 1 112 ? -12.485 -3.209 -1.484 1.00 95.94 112 LYS A N 1
ATOM 880 C CA . LYS A 1 112 ? -11.698 -1.974 -1.529 1.00 95.94 112 LYS A CA 1
ATOM 881 C C . LYS A 1 112 ? -10.196 -2.258 -1.570 1.00 95.94 112 LYS A C 1
ATOM 883 O O . LYS A 1 112 ? -9.516 -1.739 -2.440 1.00 95.94 112 LYS A O 1
ATOM 888 N N . ALA A 1 113 ? -9.694 -3.126 -0.695 1.00 96.06 113 ALA A N 1
ATOM 889 C CA . ALA A 1 113 ? -8.282 -3.497 -0.664 1.00 96.06 113 ALA A CA 1
ATOM 890 C C . ALA A 1 113 ? -7.826 -4.131 -1.986 1.00 96.06 113 ALA A C 1
ATOM 892 O O . ALA A 1 113 ? -6.734 -3.839 -2.463 1.00 96.06 113 ALA A O 1
ATOM 893 N N . LYS A 1 114 ? -8.675 -4.962 -2.605 1.00 97.00 114 LYS A N 1
ATOM 894 C CA . LYS A 1 114 ? -8.423 -5.517 -3.937 1.00 97.00 114 LYS A CA 1
ATOM 895 C C . LYS A 1 114 ? -8.380 -4.418 -5.000 1.00 97.00 114 LYS A C 1
ATOM 897 O O . LYS A 1 114 ? -7.430 -4.378 -5.768 1.00 97.00 114 LYS A O 1
ATOM 902 N N . ALA A 1 115 ? -9.364 -3.520 -5.018 1.00 97.19 115 ALA A N 1
ATOM 903 C CA . ALA A 1 115 ? -9.402 -2.413 -5.971 1.00 97.19 115 ALA A CA 1
ATOM 904 C C . ALA A 1 115 ? -8.181 -1.486 -5.832 1.00 97.19 115 ALA A C 1
ATOM 906 O O . ALA A 1 115 ? -7.580 -1.112 -6.836 1.00 97.19 115 ALA A O 1
ATOM 907 N N . ASP A 1 116 ? -7.775 -1.172 -4.600 1.00 95.62 116 ASP A N 1
ATOM 908 C CA . ASP A 1 116 ? -6.593 -0.358 -4.312 1.00 95.62 116 ASP A CA 1
ATOM 909 C C . ASP A 1 116 ? -5.304 -1.078 -4.749 1.00 95.62 116 ASP A C 1
ATOM 911 O O . ASP A 1 116 ? -4.426 -0.465 -5.359 1.00 95.62 116 ASP A O 1
ATOM 915 N N . ALA A 1 117 ? -5.195 -2.389 -4.504 1.00 96.75 117 ALA A N 1
ATOM 916 C CA . ALA A 1 117 ? -4.060 -3.194 -4.954 1.00 96.75 117 ALA A CA 1
ATOM 917 C C . ALA A 1 117 ? -3.980 -3.277 -6.487 1.00 96.75 117 ALA A C 1
ATOM 919 O O . ALA A 1 117 ? -2.894 -3.126 -7.051 1.00 96.75 117 ALA A O 1
ATOM 920 N N . ASP A 1 118 ? -5.111 -3.462 -7.169 1.00 97.12 118 ASP A N 1
ATOM 921 C CA . ASP A 1 118 ? -5.181 -3.501 -8.632 1.00 97.12 118 ASP A CA 1
ATOM 922 C C . ASP A 1 118 ? -4.808 -2.125 -9.227 1.00 97.12 118 ASP A C 1
ATOM 924 O O . ASP A 1 118 ? -4.030 -2.045 -10.181 1.00 97.12 118 ASP A O 1
ATOM 928 N N . ALA A 1 119 ? -5.271 -1.028 -8.614 1.00 97.19 119 ALA A N 1
ATOM 929 C CA . ALA A 1 119 ? -4.932 0.336 -9.021 1.00 97.19 119 ALA A CA 1
ATOM 930 C C . ALA A 1 119 ? -3.438 0.653 -8.841 1.00 97.19 119 ALA A C 1
ATOM 932 O O . ALA A 1 119 ? -2.805 1.193 -9.750 1.00 97.19 119 ALA A O 1
ATOM 933 N N . LEU A 1 120 ? -2.852 0.291 -7.696 1.00 97.12 120 LEU A N 1
ATOM 934 C CA . LEU A 1 120 ? -1.416 0.450 -7.455 1.00 97.12 120 LEU A CA 1
ATOM 935 C C . LEU A 1 120 ? -0.588 -0.412 -8.414 1.00 97.12 120 LEU A C 1
ATOM 937 O O . LEU A 1 120 ? 0.419 0.057 -8.940 1.00 97.12 120 LEU A O 1
ATOM 941 N N . THR A 1 121 ? -1.031 -1.639 -8.693 1.00 97.31 121 THR A N 1
ATOM 942 C CA . THR A 1 121 ? -0.374 -2.530 -9.661 1.00 97.31 121 THR A CA 1
ATOM 943 C C . THR A 1 121 ? -0.369 -1.919 -11.063 1.00 97.31 121 THR A C 1
ATOM 945 O O . THR A 1 121 ? 0.667 -1.925 -11.727 1.00 97.31 121 THR A O 1
ATOM 948 N N . ALA A 1 122 ? -1.487 -1.327 -11.496 1.00 96.62 122 ALA A N 1
ATOM 949 C CA . ALA A 1 122 ? -1.574 -0.637 -12.781 1.00 96.62 122 ALA A CA 1
ATOM 950 C C . ALA A 1 122 ? -0.623 0.571 -12.858 1.00 96.62 122 ALA A C 1
ATOM 952 O O . ALA A 1 122 ? 0.100 0.721 -13.841 1.00 96.62 122 ALA A O 1
ATOM 953 N N . GLN A 1 123 ? -0.558 1.386 -11.799 1.00 96.19 123 GLN A N 1
ATOM 954 C CA . GLN A 1 123 ? 0.370 2.522 -11.730 1.00 96.19 123 GLN A CA 1
ATOM 955 C C . GLN A 1 123 ? 1.837 2.080 -11.752 1.00 96.19 123 GLN A C 1
ATOM 957 O O . GLN A 1 123 ? 2.671 2.728 -12.383 1.00 96.19 123 GLN A O 1
ATOM 962 N N . ILE A 1 124 ? 2.173 0.985 -11.065 1.00 95.25 124 ILE A N 1
ATOM 963 C CA . ILE A 1 124 ? 3.526 0.421 -11.091 1.00 95.25 124 ILE A CA 1
ATOM 964 C C . ILE A 1 124 ? 3.865 -0.044 -12.506 1.00 95.25 124 ILE A C 1
ATOM 966 O O . ILE A 1 124 ? 4.921 0.326 -13.006 1.00 95.25 124 ILE A O 1
ATOM 970 N N . ALA A 1 125 ? 2.967 -0.7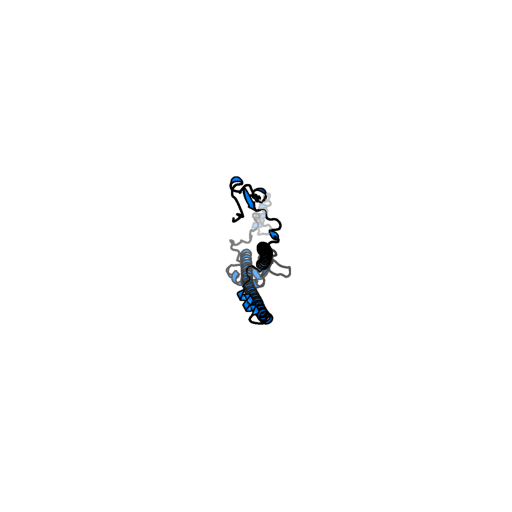69 -13.178 1.00 95.19 125 ALA A N 1
ATOM 971 C CA . ALA A 1 125 ? 3.188 -1.229 -14.547 1.00 95.19 125 ALA A CA 1
ATOM 972 C C . ALA A 1 125 ? 3.390 -0.065 -15.537 1.00 95.19 125 ALA A C 1
ATOM 974 O O . ALA A 1 125 ? 4.286 -0.122 -16.378 1.00 95.19 125 ALA A O 1
ATOM 975 N N . GLU A 1 126 ? 2.611 1.013 -15.409 1.00 96.19 126 GLU A N 1
ATOM 976 C CA . GLU A 1 126 ? 2.768 2.223 -16.226 1.00 96.19 126 GLU A CA 1
ATOM 977 C C . GLU A 1 126 ? 4.135 2.885 -15.999 1.00 96.19 126 GLU A C 1
ATOM 979 O O . GLU A 1 126 ? 4.874 3.163 -16.949 1.00 96.19 126 GLU A O 1
ATOM 984 N N . ARG A 1 127 ? 4.506 3.097 -14.730 1.00 95.50 127 ARG A N 1
ATOM 985 C CA . ARG A 1 127 ? 5.797 3.698 -14.366 1.00 95.50 127 ARG A CA 1
ATOM 986 C C . ARG A 1 127 ? 6.963 2.820 -14.792 1.00 95.50 127 ARG A C 1
ATOM 988 O O . ARG A 1 127 ? 7.975 3.342 -15.249 1.00 95.50 127 ARG A O 1
ATOM 995 N N . ASP A 1 128 ? 6.823 1.509 -14.661 1.00 94.69 128 ASP A N 1
ATOM 996 C CA . ASP A 1 128 ? 7.827 0.542 -15.076 1.00 94.69 128 ASP A CA 1
ATOM 997 C C . ASP A 1 128 ? 8.045 0.590 -16.585 1.00 94.69 128 ASP A C 1
ATOM 999 O O . ASP A 1 128 ? 9.188 0.730 -17.012 1.00 94.69 128 ASP A O 1
ATOM 1003 N N . GLY A 1 129 ? 6.971 0.607 -17.380 1.00 94.38 129 GLY A N 1
ATOM 1004 C CA . GLY A 1 129 ? 7.064 0.767 -18.831 1.00 94.38 129 GLY A CA 1
ATOM 1005 C C . GLY A 1 129 ? 7.753 2.073 -19.239 1.00 94.38 129 GLY A C 1
ATOM 1006 O O . GLY A 1 129 ? 8.618 2.067 -20.115 1.00 94.38 129 GLY A O 1
ATOM 1007 N N . TYR A 1 130 ? 7.436 3.185 -18.567 1.00 96.00 130 TYR A N 1
ATOM 1008 C CA . TYR A 1 130 ? 8.098 4.469 -18.817 1.00 96.00 130 TYR A CA 1
ATOM 1009 C C . TYR A 1 130 ? 9.595 4.433 -18.475 1.00 96.00 130 TYR A C 1
ATOM 1011 O O . TYR A 1 130 ? 10.429 4.897 -19.259 1.00 96.00 130 TYR A O 1
ATOM 1019 N N . ILE A 1 131 ? 9.956 3.881 -17.312 1.00 95.38 131 ILE A N 1
ATOM 1020 C CA . ILE A 1 131 ? 11.356 3.792 -16.881 1.00 95.38 131 ILE A CA 1
ATOM 1021 C C . ILE A 1 131 ? 12.138 2.867 -17.815 1.00 95.38 131 ILE A C 1
ATOM 1023 O O . ILE A 1 131 ? 13.260 3.208 -18.188 1.00 95.38 131 ILE A O 1
ATOM 1027 N N . ASP A 1 132 ? 11.569 1.731 -18.210 1.00 94.75 132 ASP A N 1
ATOM 1028 C CA . ASP A 1 132 ? 12.224 0.772 -19.096 1.00 94.75 132 ASP A CA 1
ATOM 1029 C C . ASP A 1 132 ? 12.461 1.396 -20.482 1.00 94.75 132 ASP A C 1
ATOM 1031 O O . ASP A 1 132 ? 13.584 1.346 -20.986 1.00 94.75 132 ASP A O 1
ATOM 1035 N N . ALA A 1 133 ? 11.466 2.092 -21.047 1.00 94.00 133 ALA A N 1
ATOM 1036 C CA . ALA A 1 133 ? 11.623 2.833 -22.301 1.00 94.00 133 ALA A CA 1
ATOM 1037 C C . ALA A 1 133 ? 12.715 3.911 -22.198 1.00 94.00 133 ALA A C 1
ATOM 1039 O O . ALA A 1 133 ? 13.623 3.962 -23.025 1.00 94.00 133 ALA A O 1
ATOM 1040 N N . THR A 1 134 ? 12.691 4.719 -21.135 1.00 94.94 134 THR A N 1
ATOM 1041 C CA . THR A 1 134 ? 13.677 5.794 -20.933 1.00 94.94 134 THR A CA 1
ATOM 1042 C C . THR A 1 134 ? 15.090 5.240 -20.722 1.00 94.94 134 THR A C 1
ATOM 1044 O O . THR A 1 134 ? 16.059 5.783 -21.247 1.00 94.94 134 THR A O 1
ATOM 1047 N N . THR A 1 135 ? 15.222 4.139 -19.973 1.00 95.50 135 THR A N 1
ATOM 1048 C CA . THR A 1 135 ? 16.508 3.472 -19.705 1.00 95.50 135 THR A CA 1
ATOM 1049 C C . THR A 1 135 ? 17.103 2.914 -20.991 1.00 95.50 135 THR A C 1
ATOM 1051 O O . THR A 1 135 ? 18.290 3.102 -21.258 1.00 95.50 135 THR A O 1
ATOM 1054 N N . ARG A 1 136 ? 16.272 2.258 -21.804 1.00 95.38 136 ARG A N 1
ATOM 1055 C CA . ARG A 1 136 ? 16.649 1.743 -23.118 1.00 95.38 136 ARG A CA 1
ATOM 1056 C C . ARG A 1 136 ? 17.115 2.865 -24.042 1.00 95.38 136 ARG A C 1
ATOM 1058 O O . ARG A 1 136 ? 18.204 2.775 -24.604 1.00 95.38 136 ARG A O 1
ATOM 1065 N N . ASP A 1 137 ? 16.310 3.914 -24.172 1.00 94.69 137 ASP A N 1
ATOM 1066 C CA . ASP A 1 137 ? 16.569 5.014 -25.099 1.00 94.69 137 ASP A CA 1
ATOM 1067 C C . ASP A 1 137 ? 17.838 5.786 -24.698 1.00 94.69 137 ASP A C 1
ATOM 1069 O O . ASP A 1 137 ? 18.667 6.098 -25.554 1.00 94.69 137 ASP A O 1
ATOM 1073 N N . ALA A 1 138 ? 18.048 6.019 -23.397 1.00 95.44 138 ALA A N 1
ATOM 1074 C CA . ALA A 1 138 ? 19.263 6.649 -22.881 1.00 95.44 138 ALA A CA 1
ATOM 1075 C C . ALA A 1 138 ? 20.514 5.785 -23.113 1.00 95.44 138 ALA A C 1
ATOM 1077 O O . ALA A 1 138 ? 21.544 6.301 -23.548 1.00 95.44 138 ALA A O 1
ATOM 1078 N N . ALA A 1 139 ? 20.428 4.474 -22.861 1.00 95.69 139 ALA A N 1
ATOM 1079 C CA . ALA A 1 139 ? 21.544 3.557 -23.081 1.00 95.69 139 ALA A CA 1
ATOM 1080 C C . ALA A 1 139 ? 21.910 3.442 -24.568 1.00 95.69 139 ALA A C 1
ATOM 1082 O O . ALA A 1 139 ? 23.090 3.439 -24.917 1.00 95.69 139 ALA A O 1
ATOM 1083 N N . LEU A 1 140 ? 20.908 3.392 -25.450 1.00 95.56 140 LEU A N 1
ATOM 1084 C CA . LEU A 1 140 ? 21.114 3.344 -26.893 1.00 95.56 140 LEU A CA 1
ATOM 1085 C C . LEU A 1 140 ? 21.685 4.662 -27.434 1.00 95.56 140 LEU A C 1
ATOM 1087 O O . LEU A 1 140 ? 22.602 4.635 -28.250 1.00 95.56 140 LEU A O 1
ATOM 1091 N N . ALA A 1 141 ? 21.193 5.811 -26.963 1.00 95.69 141 ALA A N 1
ATOM 1092 C CA . ALA A 1 141 ? 21.741 7.113 -27.336 1.00 95.69 141 ALA A CA 1
ATOM 1093 C C . ALA A 1 141 ? 23.221 7.235 -26.938 1.00 95.69 141 ALA A C 1
ATOM 1095 O O . ALA A 1 141 ? 24.052 7.563 -27.784 1.00 95.69 141 ALA A O 1
ATOM 1096 N N . ALA A 1 142 ? 23.562 6.870 -25.697 1.00 96.50 142 ALA A N 1
ATOM 1097 C CA . ALA A 1 142 ? 24.944 6.859 -25.222 1.00 96.50 142 ALA A CA 1
ATOM 1098 C C . ALA A 1 142 ? 25.834 5.909 -26.044 1.00 96.50 142 ALA A C 1
ATOM 1100 O O . ALA A 1 142 ? 26.953 6.266 -26.409 1.00 96.50 142 ALA A O 1
ATOM 1101 N N . ALA A 1 143 ? 25.322 4.726 -26.401 1.00 96.12 143 ALA A N 1
ATOM 1102 C CA . ALA A 1 143 ? 26.032 3.775 -27.251 1.00 96.12 143 ALA A CA 1
ATOM 1103 C C . ALA A 1 143 ? 26.288 4.320 -28.669 1.00 96.12 143 ALA A C 1
ATOM 1105 O O . ALA A 1 143 ? 27.382 4.149 -29.204 1.00 96.12 143 ALA A O 1
ATOM 1106 N N . LEU A 1 144 ? 25.308 4.999 -29.277 1.00 95.44 144 LEU A N 1
ATOM 1107 C CA . LEU A 1 144 ? 25.453 5.639 -30.591 1.00 95.44 144 LEU A CA 1
ATOM 1108 C C . LEU A 1 144 ? 26.440 6.814 -30.560 1.00 95.44 144 LEU A C 1
ATOM 1110 O O . LEU A 1 144 ? 27.173 7.028 -31.530 1.00 95.44 144 LEU A O 1
ATOM 1114 N N . ASP A 1 145 ? 26.461 7.572 -29.462 1.00 94.81 145 ASP A N 1
ATOM 1115 C CA . ASP A 1 145 ? 27.429 8.644 -29.234 1.00 94.81 145 ASP A CA 1
ATOM 1116 C C . ASP A 1 145 ? 28.851 8.087 -29.135 1.00 94.81 145 ASP A C 1
ATOM 1118 O O . ASP A 1 145 ? 29.737 8.533 -29.866 1.00 94.81 145 ASP A O 1
ATOM 1122 N N . GLU A 1 146 ? 29.061 7.077 -28.289 1.00 94.94 146 GLU A N 1
ATOM 1123 C CA . GLU A 1 146 ? 30.378 6.478 -28.072 1.00 94.94 146 GLU A CA 1
ATOM 1124 C C . GLU A 1 146 ? 30.887 5.713 -29.304 1.00 94.94 146 GLU A C 1
ATOM 1126 O O . GLU A 1 146 ? 32.080 5.739 -29.607 1.00 94.94 146 GLU A O 1
ATOM 1131 N N . ALA A 1 147 ? 29.995 5.074 -30.065 1.00 93.62 147 ALA A N 1
ATOM 1132 C CA . ALA A 1 147 ? 30.350 4.410 -31.318 1.00 93.62 147 ALA A CA 1
ATOM 1133 C C . ALA A 1 147 ? 30.654 5.387 -32.473 1.00 93.62 147 ALA A C 1
ATOM 1135 O O . ALA A 1 147 ? 31.078 4.948 -33.543 1.00 93.62 147 ALA A O 1
ATOM 1136 N N . GLY A 1 148 ? 30.470 6.699 -32.279 1.00 92.56 148 GLY A N 1
ATOM 1137 C CA . GLY A 1 148 ? 30.871 7.720 -33.247 1.00 92.56 148 GLY A CA 1
ATOM 1138 C C . GLY A 1 148 ? 29.930 7.868 -34.446 1.00 92.56 148 GLY A C 1
ATOM 1139 O O . GLY A 1 148 ? 30.373 8.232 -35.539 1.00 92.56 148 GLY A O 1
ATOM 1140 N N . PHE A 1 149 ? 28.634 7.590 -34.276 1.00 93.31 149 PHE A N 1
ATOM 1141 C CA . PHE A 1 149 ? 27.646 7.837 -35.330 1.00 93.31 149 PHE A CA 1
ATOM 1142 C C . PHE A 1 149 ? 27.470 9.334 -35.611 1.00 93.31 149 PHE A C 1
ATOM 1144 O O . PHE A 1 149 ? 27.598 10.172 -34.714 1.00 93.31 149 PHE A O 1
ATOM 1151 N N . ASP A 1 150 ? 27.142 9.678 -36.858 1.00 93.19 150 ASP A N 1
ATOM 1152 C CA . ASP A 1 150 ? 26.834 11.058 -37.235 1.00 93.19 150 ASP A CA 1
ATOM 1153 C C . ASP A 1 150 ? 25.560 11.532 -36.501 1.00 93.19 150 ASP A C 1
ATOM 1155 O O . ASP A 1 150 ? 24.532 10.843 -36.571 1.00 93.19 150 ASP A O 1
ATOM 1159 N N . PRO A 1 151 ? 25.579 12.693 -35.812 1.00 93.44 151 PRO A N 1
ATOM 1160 C CA . PRO A 1 151 ? 24.408 13.251 -35.136 1.00 93.44 151 PRO A CA 1
ATOM 1161 C C . PRO A 1 151 ? 23.139 13.325 -35.997 1.00 93.44 151 PRO A C 1
ATOM 1163 O O . PRO A 1 151 ? 22.042 13.169 -35.464 1.00 93.44 151 PRO A O 1
ATOM 1166 N N . ILE A 1 152 ? 23.268 13.510 -37.316 1.00 93.94 152 ILE A N 1
ATOM 1167 C CA . ILE A 1 152 ? 22.132 13.588 -38.249 1.00 93.94 152 ILE A CA 1
ATOM 1168 C C . ILE A 1 152 ? 21.391 12.245 -38.341 1.00 93.94 152 ILE A C 1
ATOM 1170 O O . ILE A 1 152 ? 20.172 12.210 -38.519 1.00 93.94 152 ILE A O 1
ATOM 1174 N N . HIS A 1 153 ? 22.105 11.127 -38.199 1.00 93.00 153 HIS A N 1
ATOM 1175 C CA . HIS A 1 153 ? 21.544 9.785 -38.351 1.00 93.00 153 HIS A CA 1
ATOM 1176 C C . HIS A 1 153 ? 21.090 9.159 -37.027 1.00 93.00 153 HIS A C 1
ATOM 1178 O O . HIS A 1 153 ? 20.263 8.244 -37.047 1.00 93.00 153 HIS A O 1
ATOM 1184 N N . LYS A 1 154 ? 21.546 9.674 -35.876 1.00 93.06 154 LYS A N 1
ATOM 1185 C CA . LYS A 1 154 ? 21.213 9.130 -34.545 1.00 93.06 154 LYS A CA 1
ATOM 1186 C C . LYS A 1 154 ? 19.711 8.997 -34.274 1.00 93.06 154 LYS A C 1
ATOM 1188 O O . LYS A 1 154 ? 19.321 7.922 -33.833 1.00 93.06 154 LYS A O 1
ATOM 1193 N N . PRO A 1 155 ? 18.835 9.980 -34.572 1.00 94.19 155 PRO A N 1
ATOM 1194 C CA . PRO A 1 155 ? 17.403 9.835 -34.289 1.00 94.19 155 PRO A CA 1
ATOM 1195 C C . PRO A 1 155 ? 16.734 8.698 -35.073 1.00 94.19 155 PRO A C 1
ATOM 1197 O O . PRO A 1 155 ? 15.792 8.076 -34.587 1.00 94.19 155 PRO A O 1
ATOM 1200 N N . MET A 1 156 ? 17.213 8.425 -36.290 1.00 94.25 156 MET A N 1
ATOM 1201 C CA . MET A 1 156 ? 16.714 7.330 -37.123 1.00 94.25 156 MET A CA 1
ATOM 1202 C C . MET A 1 156 ? 17.247 5.982 -36.631 1.00 94.25 156 MET A C 1
ATOM 1204 O O . MET A 1 156 ? 16.467 5.050 -36.449 1.00 94.25 156 MET A O 1
ATOM 1208 N N . LEU A 1 157 ? 18.549 5.899 -36.347 1.00 93.75 157 LEU A N 1
ATOM 1209 C CA . LEU A 1 157 ? 19.181 4.681 -35.837 1.00 93.75 157 LEU A CA 1
ATOM 1210 C C . LEU A 1 157 ? 18.676 4.295 -34.448 1.00 93.75 157 LEU A C 1
ATOM 1212 O O . LEU A 1 157 ? 18.447 3.118 -34.199 1.00 93.75 157 LEU A O 1
ATOM 1216 N N . ALA A 1 158 ? 18.436 5.273 -33.573 1.00 93.62 158 ALA A N 1
ATOM 1217 C CA . ALA A 1 158 ? 17.851 5.035 -32.260 1.00 93.62 158 ALA A CA 1
ATOM 1218 C C . ALA A 1 158 ? 16.491 4.339 -32.384 1.00 93.62 158 ALA A C 1
ATOM 1220 O O . ALA A 1 158 ? 16.240 3.369 -31.686 1.00 93.62 158 ALA A O 1
ATOM 1221 N N . LYS A 1 159 ? 15.640 4.765 -33.327 1.00 93.94 159 LYS A N 1
ATOM 1222 C CA . LYS A 1 159 ? 14.354 4.100 -33.588 1.00 93.94 159 LYS A CA 1
ATOM 1223 C C . LYS A 1 159 ? 14.518 2.724 -34.226 1.00 93.94 159 LYS A C 1
ATOM 1225 O O . LYS A 1 159 ? 13.791 1.810 -33.870 1.00 93.94 159 LYS A O 1
ATOM 1230 N N . PHE A 1 160 ? 15.456 2.581 -35.160 1.00 93.12 160 PHE A N 1
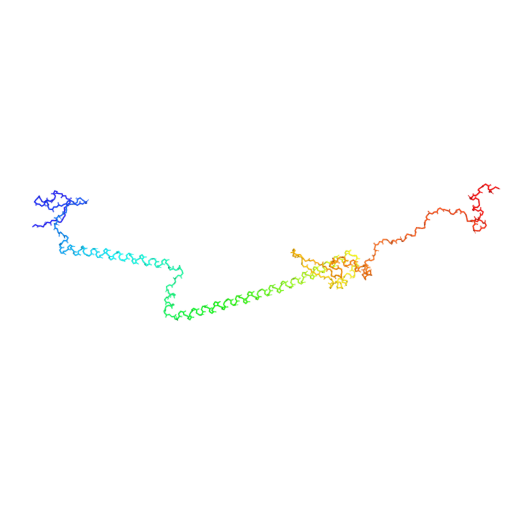ATOM 1231 C CA . PHE A 1 160 ? 15.691 1.321 -35.867 1.00 93.12 160 PHE A CA 1
ATOM 1232 C C . PHE A 1 160 ? 16.233 0.218 -34.945 1.00 93.12 160 PHE A C 1
ATOM 1234 O O . PHE A 1 160 ? 15.839 -0.936 -35.070 1.00 93.12 160 PHE A O 1
ATOM 1241 N N . LEU A 1 161 ? 17.115 0.577 -34.011 1.00 93.94 161 LEU A N 1
ATOM 1242 C CA . LEU A 1 161 ? 17.754 -0.363 -33.086 1.00 93.94 161 LEU A CA 1
ATOM 1243 C C . LEU A 1 161 ? 16.996 -0.503 -31.755 1.00 93.94 161 LEU A C 1
ATOM 1245 O O . LEU A 1 161 ? 17.316 -1.390 -30.967 1.00 93.94 161 LEU A O 1
ATOM 1249 N N . ALA A 1 162 ? 15.990 0.340 -31.491 1.00 91.38 162 ALA A N 1
ATOM 1250 C CA . ALA A 1 162 ? 15.236 0.344 -30.236 1.00 91.38 162 ALA A CA 1
ATOM 1251 C C . ALA A 1 162 ? 14.627 -1.023 -29.897 1.00 91.38 162 ALA A C 1
ATOM 1253 O O . ALA A 1 162 ? 14.678 -1.441 -28.746 1.00 91.38 162 ALA A O 1
ATOM 1254 N N . ASP A 1 163 ? 14.081 -1.738 -30.880 1.00 90.94 163 ASP A N 1
ATOM 1255 C CA . ASP A 1 163 ? 13.418 -3.028 -30.638 1.00 90.94 163 ASP A CA 1
ATOM 1256 C C . ASP A 1 163 ? 14.406 -4.155 -30.294 1.00 90.94 163 ASP A C 1
ATOM 1258 O O . ASP A 1 163 ? 14.016 -5.195 -29.764 1.00 90.94 163 ASP A O 1
ATOM 1262 N N . GLN A 1 164 ? 15.697 -3.945 -30.566 1.00 92.31 164 GLN A N 1
ATOM 1263 C CA . GLN A 1 164 ? 16.766 -4.904 -30.283 1.00 92.31 164 GLN A CA 1
ATOM 1264 C C . GLN A 1 164 ? 17.382 -4.701 -28.894 1.00 92.31 164 GLN A C 1
ATOM 1266 O O . GLN A 1 164 ? 18.052 -5.602 -28.389 1.00 92.31 164 GLN A O 1
ATOM 1271 N N . ILE A 1 165 ? 17.130 -3.553 -28.256 1.00 95.06 165 ILE A N 1
ATOM 1272 C CA . ILE A 1 165 ? 17.568 -3.277 -26.889 1.00 95.06 165 ILE A CA 1
ATOM 1273 C C . ILE A 1 165 ? 16.419 -3.564 -25.920 1.00 95.06 165 ILE A C 1
ATOM 1275 O O . ILE A 1 165 ? 15.358 -2.943 -25.964 1.00 95.06 165 ILE A O 1
ATOM 1279 N N . LYS A 1 166 ? 16.656 -4.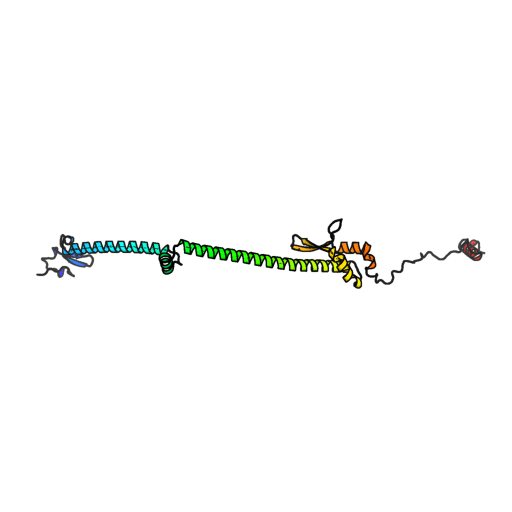490 -24.997 1.00 95.00 166 LYS A N 1
ATOM 1280 C CA . LYS A 1 166 ? 15.747 -4.870 -23.915 1.00 95.00 166 LYS A CA 1
ATOM 1281 C C . LYS A 1 166 ? 16.273 -4.337 -22.584 1.00 95.00 166 LYS A C 1
ATOM 1283 O O . LYS A 1 166 ? 17.436 -3.957 -22.467 1.00 95.00 166 LYS A O 1
ATOM 1288 N N . VAL A 1 167 ? 15.420 -4.317 -21.564 1.00 95.94 167 VAL A N 1
ATOM 1289 C CA . VAL A 1 167 ? 15.793 -3.945 -20.193 1.00 95.94 167 VAL A CA 1
ATOM 1290 C C . VAL A 1 167 ? 15.462 -5.104 -19.268 1.00 95.94 167 VAL A C 1
ATOM 1292 O O . VAL A 1 167 ? 14.375 -5.672 -19.343 1.00 95.94 167 VAL A O 1
ATOM 1295 N N . LYS A 1 168 ? 16.400 -5.456 -18.390 1.00 93.94 168 LYS A N 1
ATOM 1296 C CA . LYS A 1 168 ? 16.179 -6.417 -17.305 1.00 93.94 168 LYS A CA 1
ATOM 1297 C C . LYS A 1 168 ? 16.455 -5.773 -15.957 1.00 93.94 168 LYS A C 1
ATOM 1299 O O . LYS A 1 168 ? 17.254 -4.839 -15.856 1.00 93.94 168 LYS A O 1
ATOM 1304 N N . ARG A 1 169 ? 15.815 -6.295 -14.912 1.00 92.75 169 ARG A N 1
ATOM 1305 C CA . ARG A 1 169 ? 16.161 -5.962 -13.527 1.00 92.75 169 ARG A CA 1
ATOM 1306 C C . ARG A 1 169 ? 17.204 -6.938 -13.010 1.00 92.75 169 ARG A C 1
ATOM 1308 O O . ARG A 1 169 ? 17.061 -8.140 -13.202 1.00 92.75 169 ARG A O 1
ATOM 1315 N N . THR A 1 170 ? 18.241 -6.411 -12.378 1.00 90.94 170 THR A N 1
ATOM 1316 C CA . THR A 1 170 ? 19.213 -7.203 -11.624 1.00 90.94 170 THR A CA 1
ATOM 1317 C C . THR A 1 170 ? 18.681 -7.503 -10.226 1.00 90.94 170 THR A C 1
ATOM 1319 O O . THR A 1 170 ? 17.726 -6.869 -9.772 1.00 90.94 170 THR A O 1
ATOM 1322 N N . ASP A 1 171 ? 19.336 -8.429 -9.527 1.00 86.62 171 ASP A N 1
ATOM 1323 C CA . ASP A 1 171 ? 18.980 -8.818 -8.156 1.00 86.62 171 ASP A CA 1
ATOM 1324 C C . ASP A 1 171 ? 19.023 -7.628 -7.177 1.00 86.62 171 ASP A C 1
ATOM 1326 O O . ASP A 1 171 ? 18.212 -7.538 -6.260 1.00 86.62 171 ASP A O 1
ATOM 1330 N N . ASP A 1 172 ? 19.890 -6.645 -7.443 1.00 88.00 172 ASP A N 1
ATOM 1331 C CA . ASP A 1 172 ? 19.978 -5.378 -6.699 1.00 88.00 172 ASP A CA 1
ATOM 1332 C C . ASP A 1 172 ? 18.836 -4.384 -7.013 1.00 88.00 172 ASP A C 1
ATOM 1334 O O . ASP A 1 172 ? 18.859 -3.232 -6.574 1.00 88.00 172 ASP A O 1
ATOM 1338 N N . GLY A 1 173 ? 17.870 -4.768 -7.852 1.00 85.38 173 GLY A N 1
ATOM 1339 C CA . GLY A 1 173 ? 16.753 -3.925 -8.282 1.00 85.38 173 GLY A CA 1
ATOM 1340 C C . GLY A 1 173 ? 17.110 -2.860 -9.327 1.00 85.38 173 GLY A C 1
ATOM 1341 O O . GLY A 1 173 ? 16.256 -2.044 -9.688 1.00 85.38 173 GLY A O 1
ATOM 1342 N N . LYS A 1 174 ? 18.346 -2.848 -9.846 1.00 90.69 174 LYS A N 1
ATOM 1343 C CA . LYS A 1 174 ? 18.764 -1.920 -10.909 1.00 90.69 174 LYS A CA 1
ATOM 1344 C C . LYS A 1 174 ? 18.246 -2.392 -12.261 1.00 90.69 174 LYS A C 1
ATOM 1346 O O . LYS A 1 174 ? 18.231 -3.582 -12.552 1.00 90.69 174 LYS A O 1
ATOM 1351 N N . ARG A 1 175 ? 17.857 -1.446 -13.114 1.00 93.31 175 ARG A N 1
ATOM 1352 C CA . ARG A 1 175 ? 17.487 -1.718 -14.507 1.00 93.31 175 ARG A CA 1
ATOM 1353 C C . ARG A 1 175 ? 18.716 -1.580 -15.393 1.00 93.31 175 ARG A C 1
ATOM 1355 O O . ARG A 1 175 ? 19.387 -0.553 -15.349 1.00 93.31 175 ARG A O 1
ATOM 1362 N N . VAL A 1 176 ? 19.001 -2.611 -16.179 1.00 94.44 176 VAL A N 1
ATOM 1363 C CA . VAL A 1 176 ? 20.145 -2.663 -17.092 1.00 94.44 176 VAL A CA 1
ATOM 1364 C C . VAL A 1 176 ? 19.633 -2.956 -18.494 1.00 94.44 176 VAL A C 1
ATOM 1366 O O . VAL A 1 176 ? 18.908 -3.930 -18.704 1.00 94.44 176 VAL A O 1
ATOM 1369 N N . ALA A 1 177 ? 20.000 -2.094 -19.441 1.00 96.25 177 ALA A N 1
ATOM 1370 C CA . ALA A 1 177 ? 19.724 -2.297 -20.855 1.00 96.25 177 ALA A CA 1
ATOM 1371 C C . ALA A 1 177 ? 20.732 -3.285 -21.460 1.00 96.25 177 ALA A C 1
ATOM 1373 O O . ALA A 1 177 ? 21.918 -3.238 -21.132 1.00 96.25 177 ALA A O 1
ATOM 1374 N N . PHE A 1 178 ? 20.268 -4.157 -22.348 1.00 96.06 178 PHE A N 1
ATOM 1375 C CA . PHE A 1 178 ? 21.076 -5.165 -23.032 1.00 96.06 178 PHE A CA 1
ATOM 1376 C C . PHE A 1 178 ? 20.509 -5.450 -24.425 1.00 96.06 178 PHE A C 1
ATOM 1378 O O . PHE A 1 178 ? 19.328 -5.214 -24.675 1.00 96.06 178 PHE A O 1
ATOM 1385 N N . ALA A 1 179 ? 21.341 -5.964 -25.324 1.00 95.31 179 ALA A N 1
ATOM 1386 C CA . ALA A 1 179 ? 20.895 -6.521 -26.595 1.00 95.31 179 ALA A CA 1
ATOM 1387 C C . ALA A 1 179 ? 20.953 -8.047 -26.529 1.00 95.31 179 ALA A C 1
ATOM 1389 O O . ALA A 1 179 ? 21.913 -8.618 -26.009 1.00 95.31 179 ALA A O 1
ATOM 1390 N N . ASP A 1 180 ? 19.920 -8.695 -27.052 1.00 91.06 180 ASP A N 1
ATOM 1391 C CA . ASP A 1 180 ? 19.816 -10.150 -27.101 1.00 91.06 180 ASP A CA 1
ATOM 1392 C C . ASP A 1 180 ? 20.356 -10.639 -28.449 1.00 91.06 180 ASP A C 1
ATOM 1394 O O . ASP A 1 180 ? 19.831 -10.269 -29.501 1.00 91.06 180 ASP A O 1
ATOM 1398 N N . THR A 1 181 ? 21.447 -11.401 -28.424 1.00 89.25 181 THR A N 1
ATOM 1399 C CA . THR A 1 181 ? 22.112 -11.914 -29.629 1.00 89.25 181 THR A CA 1
ATOM 1400 C C . THR A 1 181 ? 22.220 -13.432 -29.562 1.00 89.25 181 THR A C 1
ATOM 1402 O O . THR A 1 181 ? 22.163 -14.011 -28.481 1.00 89.25 181 THR A O 1
ATOM 1405 N N . ASP A 1 182 ? 22.446 -14.095 -30.700 1.00 86.50 182 ASP A N 1
ATOM 1406 C CA . ASP A 1 182 ? 22.578 -15.563 -30.757 1.00 86.50 182 ASP A CA 1
ATOM 1407 C C . ASP A 1 182 ? 23.710 -16.116 -29.862 1.00 86.50 182 ASP A C 1
ATOM 1409 O O . ASP A 1 182 ? 23.706 -17.288 -29.492 1.00 86.50 182 ASP A O 1
ATOM 1413 N N . LEU A 1 183 ? 24.689 -15.272 -29.511 1.00 86.56 183 LEU A N 1
ATOM 1414 C CA . LEU A 1 183 ? 25.817 -15.595 -28.629 1.00 86.56 183 LEU A CA 1
ATOM 1415 C C . LEU A 1 183 ? 25.554 -15.256 -27.151 1.00 86.56 183 LEU A C 1
ATOM 1417 O O . LEU A 1 183 ? 26.412 -15.509 -26.305 1.00 86.56 183 LEU A O 1
ATOM 1421 N N . GLY A 1 184 ? 24.384 -14.697 -26.843 1.00 89.69 184 GLY A N 1
ATOM 1422 C CA . GLY A 1 184 ? 23.970 -14.270 -25.513 1.00 89.69 184 GLY A CA 1
ATOM 1423 C C . GLY A 1 184 ? 23.732 -12.765 -25.402 1.00 89.69 184 GLY A C 1
ATOM 1424 O O . GLY A 1 184 ? 23.727 -12.016 -26.383 1.00 89.69 184 GLY A O 1
ATOM 1425 N N . GLU A 1 185 ? 23.516 -12.323 -24.168 1.00 94.00 185 GLU A N 1
ATOM 1426 C CA . GLU A 1 185 ? 23.254 -10.923 -23.852 1.00 94.00 185 GLU A CA 1
ATOM 1427 C C . GLU A 1 185 ? 24.543 -10.096 -23.914 1.00 94.00 185 GLU A C 1
ATOM 1429 O O . GLU A 1 185 ? 25.538 -10.417 -23.261 1.00 94.00 185 GLU A O 1
ATOM 1434 N N . VAL A 1 186 ? 24.510 -8.995 -24.660 1.00 95.31 186 VAL A N 1
ATOM 1435 C CA . VAL A 1 186 ? 25.631 -8.052 -24.774 1.00 95.31 186 VAL A CA 1
ATOM 1436 C C . VAL A 1 186 ? 25.213 -6.648 -24.357 1.00 95.31 186 VAL A C 1
ATOM 1438 O O . VAL A 1 186 ? 24.025 -6.309 -24.315 1.00 95.31 186 VAL A O 1
ATOM 1441 N N . SER A 1 187 ? 26.197 -5.805 -24.039 1.00 95.62 187 SER A N 1
ATOM 1442 C CA . SER A 1 187 ? 25.921 -4.404 -23.732 1.00 95.62 187 SER A CA 1
ATOM 1443 C C . SER A 1 187 ? 25.380 -3.672 -24.974 1.00 95.62 187 SER A C 1
ATOM 1445 O O . SER A 1 187 ? 25.765 -4.008 -26.100 1.00 95.62 187 SER A O 1
ATOM 1447 N N . PRO A 1 188 ? 24.530 -2.638 -24.813 1.00 95.81 188 PRO A N 1
ATOM 1448 C CA . PRO A 1 188 ? 24.066 -1.829 -25.941 1.00 95.81 188 PRO A CA 1
ATOM 1449 C C . PRO A 1 188 ? 25.222 -1.218 -26.741 1.00 95.81 188 PRO A C 1
ATOM 1451 O O . PRO A 1 188 ? 25.134 -1.079 -27.955 1.00 95.81 188 PRO A O 1
ATOM 1454 N N . LEU A 1 189 ? 26.333 -0.901 -26.074 1.00 95.81 189 LEU A N 1
ATOM 1455 C CA . LEU A 1 189 ? 27.540 -0.384 -26.706 1.00 95.81 189 LEU A CA 1
ATOM 1456 C C . LEU A 1 189 ? 28.203 -1.407 -27.631 1.00 95.81 189 LEU A C 1
ATOM 1458 O O . LEU A 1 189 ? 28.510 -1.079 -28.775 1.00 95.81 189 LEU A O 1
ATOM 1462 N N . ASP A 1 190 ? 28.423 -2.632 -27.154 1.00 95.75 190 ASP A N 1
ATOM 1463 C CA . ASP A 1 190 ? 29.062 -3.684 -27.954 1.00 95.75 190 ASP A CA 1
ATOM 1464 C C . ASP A 1 190 ? 28.185 -4.069 -29.145 1.00 95.75 190 ASP A C 1
ATOM 1466 O O . ASP A 1 190 ? 28.678 -4.229 -30.261 1.00 95.75 190 ASP A O 1
ATOM 1470 N N . PHE A 1 191 ? 26.871 -4.113 -28.924 1.00 95.62 191 PHE A N 1
ATOM 1471 C CA . PHE A 1 191 ? 25.887 -4.307 -29.977 1.00 95.62 191 PHE A CA 1
ATOM 1472 C C . PHE A 1 191 ? 25.969 -3.219 -31.059 1.00 95.62 191 PHE A C 1
ATOM 1474 O O . PHE A 1 191 ? 26.076 -3.511 -32.251 1.00 95.62 191 PHE A O 1
ATOM 1481 N N . VAL A 1 192 ? 25.973 -1.947 -30.649 1.00 95.50 192 VAL A N 1
ATOM 1482 C CA . VAL A 1 192 ? 26.062 -0.810 -31.572 1.00 95.50 192 VAL A CA 1
ATOM 1483 C C . VAL A 1 192 ? 27.421 -0.770 -32.286 1.00 95.50 192 VAL A C 1
ATOM 1485 O O . VAL A 1 192 ? 27.473 -0.419 -33.467 1.00 95.50 192 VAL A O 1
ATOM 1488 N N . LYS A 1 193 ? 28.515 -1.175 -31.628 1.00 94.62 193 LYS A N 1
ATOM 1489 C CA . LYS A 1 193 ? 29.845 -1.313 -32.249 1.00 94.62 193 LYS A CA 1
ATOM 1490 C C . LYS A 1 193 ? 29.876 -2.425 -33.302 1.00 94.62 193 LYS A C 1
ATOM 1492 O O . LYS A 1 193 ? 30.427 -2.210 -34.383 1.00 94.62 193 LYS A O 1
ATOM 1497 N N . ASP A 1 194 ? 29.260 -3.576 -33.038 1.00 94.06 194 ASP A N 1
ATOM 1498 C CA . ASP A 1 194 ? 29.134 -4.652 -34.030 1.00 94.06 194 ASP A CA 1
ATOM 1499 C C . ASP A 1 194 ? 28.287 -4.208 -35.234 1.00 94.06 194 ASP A C 1
ATOM 1501 O O . ASP A 1 194 ? 28.685 -4.391 -36.390 1.00 94.06 194 ASP A O 1
ATOM 1505 N N . PHE A 1 195 ? 27.170 -3.519 -34.975 1.00 94.06 195 PHE A N 1
ATOM 1506 C CA . PHE A 1 195 ? 26.354 -2.911 -36.022 1.00 94.06 195 PHE A CA 1
ATOM 1507 C C . PHE A 1 195 ? 27.167 -1.912 -36.856 1.00 94.06 195 PHE A C 1
ATOM 1509 O O . PHE A 1 195 ? 27.171 -2.012 -38.085 1.00 94.06 195 PHE A O 1
ATOM 1516 N N . ALA A 1 196 ? 27.908 -0.999 -36.219 1.00 93.25 196 ALA A N 1
ATOM 1517 C CA . ALA A 1 196 ? 28.786 -0.031 -36.879 1.00 93.25 196 ALA A CA 1
ATOM 1518 C C . ALA A 1 196 ? 29.843 -0.693 -37.778 1.00 93.25 196 ALA A C 1
ATOM 1520 O O . ALA A 1 196 ? 30.120 -0.197 -38.872 1.00 93.25 196 ALA A O 1
ATOM 1521 N N . GLY A 1 197 ? 30.409 -1.823 -37.343 1.00 90.94 197 GLY A N 1
ATOM 1522 C CA . GLY A 1 197 ? 31.391 -2.592 -38.109 1.00 90.94 197 GLY A CA 1
ATOM 1523 C C . GLY A 1 197 ? 30.813 -3.293 -39.344 1.00 90.94 197 GLY A C 1
ATOM 1524 O O . GLY A 1 197 ? 31.547 -3.544 -40.302 1.00 90.94 197 GLY A O 1
ATOM 1525 N N . LYS A 1 198 ? 29.505 -3.578 -39.340 1.00 91.12 198 LYS A N 1
ATOM 1526 C CA . LYS A 1 198 ? 28.787 -4.287 -40.407 1.00 91.12 198 LYS A CA 1
ATOM 1527 C C . LYS A 1 198 ? 27.898 -3.324 -41.204 1.00 91.12 198 LYS A C 1
ATOM 1529 O O . LYS A 1 198 ? 28.377 -2.613 -42.085 1.00 91.12 198 LYS A O 1
ATOM 1534 N N . ALA A 1 199 ? 26.599 -3.298 -40.907 1.00 89.94 199 ALA A N 1
ATOM 1535 C CA . ALA A 1 199 ? 25.587 -2.560 -41.666 1.00 89.94 199 ALA A CA 1
ATOM 1536 C C . ALA A 1 199 ? 25.570 -1.046 -41.373 1.00 89.94 199 ALA A C 1
ATOM 1538 O O . ALA A 1 199 ? 25.113 -0.255 -42.195 1.00 89.94 199 ALA A O 1
ATOM 1539 N N . GLY A 1 200 ? 26.090 -0.633 -40.217 1.00 88.75 200 GLY A N 1
ATOM 1540 C CA . GLY A 1 200 ? 26.057 0.739 -39.718 1.00 88.75 200 GLY A CA 1
ATOM 1541 C C . GLY A 1 200 ? 27.148 1.657 -40.270 1.00 88.75 200 GLY A C 1
ATOM 1542 O O . GLY A 1 200 ? 27.088 2.866 -40.054 1.00 88.75 200 GLY A O 1
ATOM 1543 N N . LYS A 1 201 ? 28.132 1.122 -41.005 1.00 90.38 201 LYS A N 1
ATOM 1544 C CA . LYS A 1 201 ? 29.341 1.854 -41.419 1.00 90.38 201 LYS A CA 1
ATOM 1545 C C . LYS A 1 201 ? 29.056 3.135 -42.208 1.00 90.38 201 LYS A C 1
ATOM 1547 O O . LYS A 1 201 ? 29.786 4.112 -42.074 1.00 90.38 201 LYS A O 1
ATOM 1552 N N . ALA A 1 202 ? 27.999 3.139 -43.019 1.00 90.38 202 ALA A N 1
ATOM 1553 C CA . ALA A 1 202 ? 27.605 4.294 -43.828 1.00 90.38 202 ALA A CA 1
ATOM 1554 C C . ALA A 1 202 ? 27.096 5.486 -42.997 1.00 90.38 202 ALA A C 1
ATOM 1556 O O . ALA A 1 202 ? 27.082 6.607 -43.497 1.00 90.38 202 ALA A O 1
ATOM 1557 N N . TYR A 1 203 ? 26.689 5.248 -41.748 1.00 92.25 203 TYR A N 1
ATOM 1558 C CA . TYR A 1 203 ? 26.109 6.255 -40.859 1.00 92.25 203 TYR A CA 1
ATOM 1559 C C . TYR A 1 203 ? 27.103 6.785 -39.815 1.00 92.25 203 TYR A C 1
ATOM 1561 O O . TYR A 1 203 ? 26.738 7.616 -38.980 1.00 92.25 203 TYR A O 1
ATOM 1569 N N . LEU A 1 204 ? 28.347 6.298 -39.835 1.00 91.88 204 LEU A N 1
ATOM 1570 C CA . LEU A 1 204 ? 29.414 6.800 -38.977 1.00 91.88 204 LEU A CA 1
ATOM 1571 C C . LEU A 1 204 ? 29.807 8.218 -39.386 1.00 91.88 204 LEU A C 1
ATOM 1573 O O . LEU A 1 204 ? 29.819 8.556 -40.574 1.00 91.88 204 LEU A O 1
ATOM 1577 N N . ALA A 1 205 ? 30.165 9.039 -38.398 1.00 89.06 205 ALA A N 1
ATOM 1578 C CA . ALA A 1 205 ? 30.699 10.360 -38.672 1.00 89.06 205 ALA A CA 1
ATOM 1579 C C . ALA A 1 205 ? 31.947 10.225 -39.556 1.00 89.06 205 ALA A C 1
ATOM 1581 O O . ALA A 1 205 ? 32.838 9.406 -39.303 1.00 89.06 205 ALA A O 1
ATOM 1582 N N . LYS A 1 206 ? 32.021 11.035 -40.616 1.00 82.88 206 LYS A N 1
ATOM 1583 C CA . LYS A 1 206 ? 33.240 11.109 -41.426 1.00 82.88 206 LYS A CA 1
ATOM 1584 C C . LYS A 1 206 ? 34.380 11.550 -40.518 1.00 82.88 206 LYS A C 1
ATOM 1586 O O . LYS A 1 206 ? 34.222 12.503 -39.760 1.00 82.88 206 LYS A O 1
ATOM 1591 N N . ALA A 1 207 ? 35.527 10.883 -40.616 1.00 72.69 207 ALA A N 1
ATOM 1592 C CA . ALA A 1 207 ? 36.709 11.276 -39.866 1.00 72.69 207 ALA A CA 1
ATOM 1593 C C . ALA A 1 207 ? 37.062 12.739 -40.186 1.00 72.69 207 ALA A C 1
ATOM 1595 O O . ALA A 1 207 ? 37.553 13.049 -41.271 1.00 72.69 207 ALA A O 1
ATOM 1596 N N . THR A 1 208 ? 36.810 13.647 -39.245 1.00 59.69 208 THR A N 1
ATOM 1597 C CA . THR A 1 208 ? 37.284 15.031 -39.299 1.00 59.69 208 THR A CA 1
ATOM 1598 C C . THR A 1 208 ? 38.708 15.070 -38.765 1.00 59.69 208 THR A C 1
ATOM 1600 O O . THR A 1 208 ? 38.969 15.519 -37.653 1.00 59.69 208 THR A O 1
ATOM 1603 N N . GLY A 1 209 ? 39.631 14.529 -39.553 1.00 55.97 209 GLY A N 1
ATOM 1604 C CA . GLY A 1 209 ? 41.058 14.800 -39.427 1.00 55.97 209 GLY A CA 1
ATOM 1605 C C . GLY A 1 209 ? 41.508 15.684 -40.590 1.00 55.97 209 GLY A C 1
ATOM 1606 O O . GLY A 1 209 ? 40.855 15.667 -41.641 1.00 55.97 209 GLY A O 1
ATOM 1607 N N . PRO A 1 210 ? 42.623 16.433 -40.462 1.00 50.59 210 PRO A N 1
ATOM 1608 C CA . PRO A 1 210 ? 43.329 16.872 -41.659 1.00 50.59 210 PRO A CA 1
ATOM 1609 C C . PRO A 1 210 ? 43.554 15.609 -42.482 1.00 50.59 210 PRO A C 1
ATOM 1611 O O . PRO A 1 210 ? 43.949 14.596 -41.902 1.00 50.59 210 PRO A O 1
ATOM 1614 N N . ALA A 1 211 ? 43.188 15.644 -43.767 1.00 46.38 211 ALA A N 1
ATOM 1615 C CA . ALA A 1 211 ? 43.288 14.513 -44.680 1.00 46.38 211 ALA A CA 1
ATOM 1616 C C . ALA A 1 211 ? 44.480 13.641 -44.284 1.00 46.38 211 ALA A C 1
ATOM 1618 O O . ALA A 1 211 ? 45.614 14.124 -44.308 1.00 46.38 211 ALA A O 1
ATOM 1619 N N . ALA A 1 212 ? 44.221 12.409 -43.835 1.00 51.94 212 ALA A N 1
ATOM 1620 C CA . ALA A 1 212 ? 45.292 11.450 -43.662 1.00 51.94 212 ALA A CA 1
ATOM 1621 C C . ALA A 1 212 ? 45.864 11.261 -45.064 1.00 51.94 212 ALA A C 1
ATOM 1623 O O . ALA A 1 212 ? 45.296 10.550 -45.893 1.00 51.94 212 ALA A O 1
ATOM 1624 N N . THR A 1 213 ? 46.925 12.005 -45.359 1.00 43.94 213 THR A N 1
ATOM 1625 C CA . THR A 1 213 ? 47.745 11.806 -46.531 1.00 43.94 213 THR A CA 1
ATOM 1626 C C . THR A 1 213 ? 48.194 10.365 -46.428 1.00 43.94 213 THR A C 1
ATOM 1628 O O . THR A 1 213 ? 48.938 9.991 -45.518 1.00 43.94 213 THR A O 1
ATOM 1631 N N . GLY A 1 214 ? 47.666 9.534 -47.329 1.00 37.53 214 GLY A N 1
ATOM 1632 C CA . GLY A 1 214 ? 48.248 8.231 -47.587 1.00 37.53 214 GLY A CA 1
ATOM 1633 C C . GLY A 1 214 ? 49.751 8.430 -47.700 1.00 37.53 214 GLY A C 1
ATOM 1634 O O . GLY A 1 214 ? 50.215 9.432 -48.249 1.00 37.53 214 GLY A O 1
ATOM 1635 N N . SER A 1 215 ? 50.513 7.542 -47.077 1.00 41.66 215 SER A N 1
ATOM 1636 C CA . SER A 1 215 ? 51.962 7.599 -47.101 1.00 41.66 215 SER A CA 1
ATOM 1637 C C . SER A 1 215 ? 52.480 7.313 -48.515 1.00 41.66 215 SER A C 1
ATOM 1639 O O . SER A 1 215 ? 53.055 6.258 -48.756 1.00 41.66 215 SER A O 1
ATOM 1641 N N . ASP A 1 216 ? 52.344 8.271 -49.427 1.00 44.28 216 ASP A N 1
ATOM 1642 C CA . ASP A 1 216 ? 53.204 8.430 -50.592 1.00 44.28 216 ASP A CA 1
ATOM 1643 C C . ASP A 1 216 ? 54.490 9.095 -50.104 1.00 44.28 216 ASP A C 1
ATOM 1645 O O . ASP A 1 216 ? 54.789 10.257 -50.375 1.00 44.28 216 ASP A O 1
ATOM 1649 N N . ARG A 1 217 ? 55.251 8.352 -49.297 1.00 37.62 217 ARG A N 1
ATOM 1650 C CA . ARG A 1 217 ? 56.677 8.610 -49.132 1.00 37.62 217 ARG A CA 1
ATOM 1651 C C . ARG A 1 217 ? 57.383 7.724 -50.154 1.00 37.62 217 ARG A C 1
ATOM 1653 O O . ARG A 1 217 ? 57.570 6.539 -49.871 1.00 37.62 217 ARG A O 1
ATOM 1660 N N . PRO A 1 218 ? 57.803 8.259 -51.317 1.00 42.50 218 PRO A N 1
ATOM 1661 C CA . PRO A 1 218 ? 58.811 7.592 -52.118 1.00 42.50 218 PRO A CA 1
ATOM 1662 C C . PRO A 1 218 ? 60.029 7.438 -51.216 1.00 42.50 218 PRO A C 1
ATOM 1664 O O . PRO A 1 218 ? 60.516 8.416 -50.641 1.00 42.50 218 PRO A O 1
ATOM 1667 N N . GLY A 1 219 ? 60.468 6.196 -51.032 1.00 39.94 219 GLY A N 1
ATOM 1668 C CA . GLY A 1 219 ? 61.659 5.888 -50.264 1.00 39.94 219 GLY A CA 1
ATOM 1669 C C . GLY A 1 219 ? 62.809 6.771 -50.729 1.00 39.94 219 GLY A C 1
ATOM 1670 O O . GLY A 1 219 ? 63.245 6.698 -51.875 1.00 39.94 219 GLY A O 1
ATOM 1671 N N . HIS A 1 220 ? 63.296 7.609 -49.821 1.00 45.41 220 HIS A N 1
ATOM 1672 C CA . HIS A 1 220 ? 64.541 8.327 -49.989 1.00 45.41 220 HIS A CA 1
ATOM 1673 C C . HIS A 1 220 ? 65.676 7.292 -49.997 1.00 45.41 220 HIS A C 1
ATOM 1675 O O . HIS A 1 220 ? 66.167 6.870 -48.951 1.00 45.41 220 HIS A O 1
ATOM 1681 N N . ARG A 1 221 ? 66.059 6.832 -51.190 1.00 45.94 221 ARG A N 1
ATOM 1682 C CA . ARG A 1 221 ? 67.390 6.288 -51.468 1.00 45.94 221 ARG A CA 1
ATOM 1683 C C . ARG A 1 221 ? 68.027 7.165 -52.533 1.00 45.94 221 ARG A C 1
ATOM 1685 O O . ARG A 1 221 ? 67.352 7.617 -53.451 1.00 45.94 221 ARG A O 1
ATOM 1692 N N . GLY A 1 222 ? 69.299 7.462 -52.298 1.00 50.97 222 GLY A N 1
ATOM 1693 C CA . GLY A 1 222 ? 70.060 8.541 -52.908 1.00 50.97 222 GLY A CA 1
ATOM 1694 C C . GLY A 1 222 ? 70.050 8.591 -54.435 1.00 50.97 222 GLY A C 1
ATOM 1695 O O . GLY A 1 222 ? 69.767 7.612 -55.118 1.00 50.97 222 GLY A O 1
ATOM 1696 N N . GLN A 1 223 ? 70.383 9.788 -54.915 1.00 51.81 223 GLN A N 1
ATOM 1697 C CA . GLN A 1 223 ? 70.687 10.174 -56.295 1.00 51.81 223 GLN A CA 1
ATOM 1698 C C . GLN A 1 223 ? 71.125 9.024 -57.225 1.00 51.81 223 GLN A C 1
ATOM 1700 O O . GLN A 1 223 ? 72.011 8.248 -56.857 1.00 51.81 223 GLN A O 1
ATOM 1705 N N . PRO A 1 224 ? 70.596 8.959 -58.463 1.00 55.34 224 PRO A N 1
ATOM 1706 C CA . PRO A 1 224 ? 71.006 7.944 -59.420 1.00 55.34 224 PRO A CA 1
ATOM 1707 C C . PRO A 1 224 ? 72.453 8.195 -59.867 1.00 55.34 224 PRO A C 1
ATOM 1709 O O . PRO A 1 224 ? 72.751 9.153 -60.581 1.00 55.34 224 PRO A O 1
ATOM 1712 N N . GLN A 1 225 ? 73.360 7.308 -59.455 1.00 56.88 225 GLN A N 1
ATOM 1713 C CA . GLN A 1 225 ? 74.570 7.022 -60.225 1.00 56.88 225 GLN A CA 1
ATOM 1714 C C . GLN A 1 225 ? 74.117 6.502 -61.593 1.00 56.88 225 GLN A C 1
ATOM 1716 O O . GLN A 1 225 ? 73.205 5.683 -61.649 1.00 56.88 225 GLN A O 1
ATOM 1721 N N . GLY A 1 226 ? 74.689 7.046 -62.670 1.00 59.97 226 GLY A N 1
ATOM 1722 C CA . GLY A 1 226 ? 74.201 6.885 -64.043 1.00 59.97 226 GLY A CA 1
ATOM 1723 C C . GLY A 1 226 ? 73.809 5.457 -64.448 1.00 59.97 226 GLY A C 1
ATOM 1724 O O . GLY A 1 226 ? 74.314 4.464 -63.925 1.00 59.97 226 GLY A O 1
ATOM 1725 N N . ASP A 1 227 ? 72.910 5.375 -65.426 1.00 69.50 227 ASP A N 1
ATOM 1726 C CA . ASP A 1 227 ? 72.328 4.127 -65.912 1.00 69.50 227 ASP A CA 1
ATOM 1727 C C . ASP A 1 227 ? 73.169 3.499 -67.041 1.00 69.50 227 ASP A C 1
ATOM 1729 O O . ASP A 1 227 ? 73.332 4.073 -68.120 1.00 69.50 227 ASP A O 1
ATOM 1733 N N . PHE A 1 228 ? 73.676 2.280 -66.817 1.00 67.94 228 PHE A N 1
ATOM 1734 C CA . PHE A 1 228 ? 74.411 1.501 -67.825 1.00 67.94 228 PHE A CA 1
ATOM 1735 C C . PHE A 1 228 ? 73.515 0.957 -68.958 1.00 67.94 228 PHE A C 1
ATOM 1737 O O . PHE A 1 228 ? 74.033 0.570 -70.008 1.00 67.94 228 PHE A O 1
ATOM 1744 N N . GLY A 1 229 ? 72.193 0.925 -68.767 1.00 66.12 229 GLY A N 1
ATOM 1745 C CA . GLY A 1 229 ? 71.203 0.542 -69.777 1.00 66.12 229 GLY A CA 1
ATOM 1746 C C . GLY A 1 229 ? 70.647 1.717 -70.591 1.00 66.12 229 GLY A C 1
ATOM 1747 O O . GLY A 1 229 ? 69.969 1.487 -71.592 1.00 66.12 229 GLY A O 1
ATOM 1748 N N . GLY A 1 230 ? 70.957 2.955 -70.193 1.00 72.81 230 GLY A N 1
ATOM 1749 C CA . GLY A 1 230 ? 70.363 4.182 -70.725 1.00 72.81 230 GLY A CA 1
ATOM 1750 C C . GLY A 1 230 ? 70.981 4.691 -72.031 1.00 72.81 230 GLY A C 1
ATOM 1751 O O . GLY A 1 230 ? 71.598 3.951 -72.812 1.00 72.81 230 GLY A O 1
ATOM 1752 N N . SER A 1 231 ? 70.817 5.988 -72.294 1.00 78.44 231 SER A N 1
ATOM 1753 C CA . SER A 1 231 ? 71.403 6.639 -73.469 1.00 78.44 231 SER A CA 1
ATOM 1754 C C . SER A 1 231 ? 72.941 6.600 -73.425 1.00 78.44 231 SER A C 1
ATOM 1756 O O . SER A 1 231 ? 73.551 6.279 -72.403 1.00 78.44 231 SER A O 1
ATOM 1758 N N . LYS A 1 232 ? 73.609 6.918 -74.541 1.00 74.81 232 LYS A N 1
ATOM 1759 C CA . LYS A 1 232 ? 75.083 6.945 -74.591 1.00 74.81 232 LYS A CA 1
ATOM 1760 C C . LYS A 1 232 ? 75.676 7.890 -73.533 1.00 74.81 232 LYS A C 1
ATOM 1762 O O . LYS A 1 232 ? 76.727 7.584 -72.983 1.00 74.81 232 LYS A O 1
ATOM 1767 N N . GLU A 1 233 ? 74.989 8.992 -73.238 1.00 76.12 233 GLU A N 1
ATOM 1768 C CA . GLU A 1 233 ? 75.392 9.991 -72.241 1.00 76.12 233 GLU A CA 1
ATOM 1769 C C . GLU A 1 233 ? 75.178 9.512 -70.799 1.00 76.12 233 GLU A C 1
ATOM 1771 O O . GLU A 1 233 ? 75.959 9.846 -69.906 1.00 76.12 233 GLU A O 1
ATOM 1776 N N . ASP A 1 234 ? 74.161 8.683 -70.564 1.00 76.94 234 ASP A N 1
ATOM 1777 C CA . ASP A 1 234 ? 73.915 8.088 -69.247 1.00 76.94 234 ASP A CA 1
ATOM 1778 C C . ASP A 1 234 ? 74.954 7.013 -68.935 1.00 76.94 234 ASP A C 1
ATOM 1780 O O . ASP A 1 234 ? 75.500 6.972 -67.830 1.00 76.94 234 ASP A O 1
ATOM 1784 N N . ARG A 1 235 ? 75.319 6.218 -69.948 1.00 77.69 235 ARG A N 1
ATOM 1785 C CA . ARG A 1 235 ? 76.372 5.203 -69.836 1.00 77.69 235 ARG A CA 1
ATOM 1786 C C . ARG A 1 235 ? 77.738 5.819 -69.581 1.00 77.69 235 ARG A C 1
ATOM 1788 O O . ARG A 1 235 ? 78.480 5.303 -68.752 1.00 77.69 235 ARG A O 1
ATOM 1795 N N . THR A 1 236 ? 78.089 6.917 -70.251 1.00 76.50 236 THR A N 1
ATOM 1796 C CA . THR A 1 236 ? 79.376 7.590 -70.010 1.00 76.50 236 THR A CA 1
ATOM 1797 C C . THR A 1 236 ? 79.447 8.188 -68.609 1.00 76.50 236 THR A C 1
ATOM 1799 O O . THR A 1 236 ? 80.475 8.046 -67.950 1.00 76.50 236 THR A O 1
ATOM 1802 N N . LYS A 1 237 ? 78.351 8.764 -68.098 1.00 78.00 237 LYS A N 1
ATOM 1803 C CA . LYS A 1 237 ? 78.270 9.226 -66.701 1.00 78.00 237 LYS A CA 1
ATOM 1804 C C . LYS A 1 237 ? 78.343 8.069 -65.700 1.00 78.00 237 LYS A C 1
ATOM 1806 O O . LYS A 1 237 ? 79.008 8.199 -64.676 1.00 78.00 237 LYS A O 1
ATOM 1811 N N . ALA A 1 238 ? 77.718 6.931 -66.006 1.00 77.69 238 ALA A N 1
ATOM 1812 C CA . ALA A 1 238 ? 77.774 5.722 -65.184 1.00 77.69 238 ALA A CA 1
ATOM 1813 C C . ALA A 1 238 ? 79.195 5.140 -65.101 1.00 77.69 238 ALA A C 1
ATOM 1815 O O . ALA A 1 238 ? 79.675 4.800 -64.018 1.00 77.69 238 ALA A O 1
ATOM 1816 N N . ILE A 1 239 ? 79.889 5.067 -66.242 1.00 74.00 239 ILE A N 1
ATOM 1817 C CA . ILE A 1 239 ? 81.272 4.582 -66.336 1.00 74.00 239 ILE A CA 1
ATOM 1818 C C . ILE A 1 239 ? 82.219 5.528 -65.591 1.00 74.00 239 ILE A C 1
ATOM 1820 O O . ILE A 1 239 ? 83.004 5.054 -64.776 1.00 74.00 239 ILE A O 1
ATOM 1824 N N . ALA A 1 240 ? 82.104 6.845 -65.795 1.00 77.00 240 ALA A N 1
ATOM 1825 C CA . ALA A 1 240 ? 82.941 7.836 -65.115 1.00 77.00 240 ALA A CA 1
ATOM 1826 C C . ALA A 1 240 ? 82.745 7.835 -63.588 1.00 77.00 240 ALA A C 1
ATOM 1828 O O . ALA A 1 240 ? 83.704 8.011 -62.841 1.00 77.00 240 ALA A O 1
ATOM 1829 N N . ALA A 1 241 ? 81.518 7.594 -63.115 1.00 74.00 241 ALA A N 1
ATOM 1830 C CA . ALA A 1 241 ? 81.225 7.502 -61.687 1.00 74.00 241 ALA A CA 1
ATOM 1831 C C . ALA A 1 241 ? 81.749 6.205 -61.045 1.00 74.00 241 ALA A C 1
ATOM 1833 O O . ALA A 1 241 ? 82.097 6.207 -59.865 1.00 74.00 241 ALA A O 1
ATOM 1834 N N . ARG A 1 242 ? 81.788 5.093 -61.794 1.00 73.62 242 ARG A N 1
ATOM 1835 C CA . ARG A 1 242 ? 82.163 3.771 -61.264 1.00 73.62 242 ARG A CA 1
ATOM 1836 C C . ARG A 1 242 ? 83.642 3.427 -61.464 1.00 73.62 242 ARG A C 1
ATOM 1838 O O . ARG A 1 242 ? 84.191 2.668 -60.672 1.00 73.62 242 ARG A O 1
ATOM 1845 N N . PHE A 1 243 ? 84.272 3.986 -62.495 1.00 75.56 243 PHE A N 1
ATOM 1846 C CA . PHE A 1 243 ? 85.678 3.781 -62.850 1.00 75.56 243 PHE A CA 1
ATOM 1847 C C . PHE A 1 243 ? 86.345 5.125 -63.197 1.00 75.56 243 PHE A C 1
ATOM 1849 O O . PHE A 1 243 ? 86.646 5.384 -64.365 1.00 75.56 243 PHE A O 1
ATOM 1856 N N . PRO A 1 244 ? 86.586 5.995 -62.199 1.00 70.56 244 PRO A N 1
ATOM 1857 C CA . PRO A 1 244 ? 87.176 7.322 -62.415 1.00 70.56 244 PRO A CA 1
ATOM 1858 C C . PRO A 1 244 ? 88.592 7.275 -63.021 1.00 70.56 244 PRO A C 1
ATOM 1860 O O . PRO A 1 244 ? 89.021 8.232 -63.658 1.00 70.56 244 PRO A O 1
ATOM 1863 N N . GLU A 1 245 ? 89.288 6.141 -62.896 1.00 70.75 245 GLU A N 1
ATOM 1864 C CA . GLU A 1 245 ? 90.622 5.883 -63.462 1.00 70.75 245 GLU A CA 1
ATOM 1865 C C . GLU A 1 245 ? 90.635 5.788 -65.004 1.00 70.75 245 GLU A C 1
ATOM 1867 O O . GLU A 1 245 ? 91.677 5.966 -65.628 1.00 70.75 245 GLU A O 1
ATOM 1872 N N . LEU A 1 246 ? 89.488 5.492 -65.630 1.00 65.12 246 LEU A N 1
ATOM 1873 C CA . LEU A 1 246 ? 89.343 5.367 -67.090 1.00 65.12 246 LEU A CA 1
ATOM 1874 C C . LEU A 1 246 ? 88.971 6.701 -67.769 1.00 65.12 246 LEU A C 1
ATOM 1876 O O . LEU A 1 246 ? 88.813 6.745 -68.986 1.00 65.12 246 LEU A O 1
ATOM 1880 N N . GLY A 1 247 ? 88.782 7.769 -66.986 1.00 61.81 247 GLY A N 1
ATOM 1881 C CA . GLY A 1 247 ? 88.318 9.088 -67.427 1.00 61.81 247 GLY A CA 1
ATOM 1882 C C . GLY A 1 247 ? 89.424 10.137 -67.588 1.00 61.81 247 GLY A C 1
ATOM 1883 O O . GLY A 1 247 ? 89.203 11.291 -67.216 1.00 61.81 247 GLY A O 1
ATOM 1884 N N . ARG A 1 248 ? 90.596 9.752 -68.107 1.00 51.28 248 ARG A N 1
ATOM 1885 C CA . ARG A 1 248 ? 91.599 10.676 -68.667 1.00 51.28 248 ARG A CA 1
ATOM 1886 C C . ARG A 1 248 ? 91.864 10.355 -70.127 1.00 51.28 248 ARG A C 1
ATOM 1888 O O . ARG A 1 248 ? 92.014 9.153 -70.432 1.00 51.28 248 ARG A O 1
#

Radius of gyration: 63.74 Å; chains: 1; bounding box: 130×32×178 Å